Protein AF-A0AAN5CUS4-F1 (afdb_monomer_lite)

Sequence (187 aa):
LRWVINNPRTVYAAGTSVESDEFDAGGFKWIAAFEKRPNDSRKRKADATGMADFYLKCFMTHIRPWMCEAKAYYSLLLNDTTRFISIKNRFSFDGEKNILHVGTNYWDILNNEDRGCLIDDTVSVEFHLRIISADRSVVDPGQFASPNLKSDVILKVEEGSLHVSKEYLAVQSPVFETLFFGDFAEK

Foldseek 3Di:
DKDKAAQVVVQAVVQHKDKGDWDDDPQKIKIKMKGFDPDDPPDDDPDPQGKMWIKMFIHHPDPDKKKWKKWKKKFWAFVNHTDDIFTDPIDIDIPVRGMDTHDMDRVCCCVDVVNRQADPSIGMMDMDMDTDDIDPPPPPVVCQVPQQNQFPDWDADPVGIGGGHLVVVVVVDVVSVCVPPNPDPDD

Secondary structure (DSSP, 8-state):
-EEEEESHHHHHHHT-EEEPPPEEETTEEEEEEEEEPPP-TTSS---TT-EEEEEEEEE-SSSS--EEEEEEEEEEEETTEEEEEEEEEEEEEESS--EEEEEEEEHHHHT-TTTTSSBTTEEEEEEEEEEEEEE-----THHHHSTTTT--EEEEETTEEEEE-HHHHHHH-HHHHHHHHS-----

Radius of gyration: 24.5 Å; chains: 1; bounding box: 58×36×66 Å

Structure (mmCIF, N/CA/C/O backbone):
data_AF-A0AAN5CUS4-F1
#
_entry.id   AF-A0AAN5CUS4-F1
#
loop_
_atom_site.group_PDB
_atom_site.id
_atom_site.type_symbol
_atom_site.label_atom_id
_atom_site.label_alt_id
_atom_site.label_comp_id
_atom_site.label_asym_id
_atom_site.label_entity_id
_atom_site.label_seq_id
_atom_site.pdbx_PDB_ins_code
_atom_site.Cartn_x
_atom_site.Cartn_y
_atom_site.Cartn_z
_atom_site.occupancy
_atom_site.B_iso_or_equiv
_atom_site.auth_seq_id
_atom_site.auth_comp_id
_atom_site.auth_asym_id
_atom_site.auth_atom_id
_atom_site.pdbx_PDB_model_num
ATOM 1 N N . LEU A 1 1 ? 4.436 -9.077 1.056 1.00 86.69 1 LEU A N 1
ATOM 2 C CA . LEU A 1 1 ? 3.802 -8.734 -0.233 1.00 86.69 1 LEU A CA 1
ATOM 3 C C . LEU A 1 1 ? 4.878 -8.714 -1.299 1.00 86.69 1 LEU A C 1
ATOM 5 O O . LEU A 1 1 ? 5.846 -7.991 -1.121 1.00 86.69 1 LEU A O 1
ATOM 9 N N . ARG A 1 2 ? 4.690 -9.437 -2.401 1.00 90.94 2 ARG A N 1
ATOM 10 C CA . ARG A 1 2 ? 5.472 -9.245 -3.623 1.00 90.94 2 ARG A CA 1
ATOM 11 C C . ARG A 1 2 ? 4.604 -8.498 -4.632 1.00 90.94 2 ARG A C 1
ATOM 13 O O . ARG A 1 2 ? 3.470 -8.901 -4.856 1.00 90.94 2 ARG A O 1
ATOM 20 N N . TRP A 1 3 ? 5.123 -7.416 -5.197 1.00 93.81 3 TRP A N 1
ATOM 21 C CA . TRP A 1 3 ? 4.427 -6.558 -6.149 1.00 93.81 3 TRP A CA 1
ATOM 22 C C . TRP A 1 3 ? 5.255 -6.411 -7.424 1.00 93.81 3 TRP A C 1
ATOM 24 O O . TRP A 1 3 ? 6.450 -6.119 -7.362 1.00 93.81 3 TRP A O 1
ATOM 34 N N . VAL A 1 4 ? 4.611 -6.628 -8.5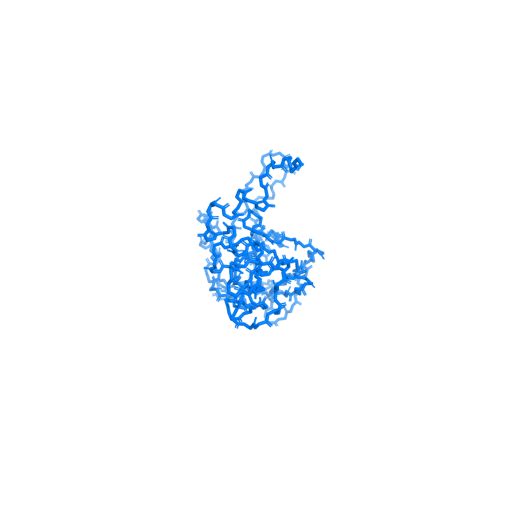69 1.00 94.31 4 VAL A N 1
ATOM 35 C CA . VAL A 1 4 ? 5.180 -6.402 -9.898 1.00 94.31 4 VAL A CA 1
ATOM 36 C C . VAL A 1 4 ? 4.569 -5.124 -10.456 1.00 94.31 4 VAL A C 1
ATOM 38 O O . VAL A 1 4 ? 3.358 -5.039 -10.656 1.00 94.31 4 VAL A O 1
ATOM 41 N N . ILE A 1 5 ? 5.408 -4.119 -10.674 1.00 95.19 5 ILE A N 1
ATOM 42 C CA . ILE A 1 5 ? 5.005 -2.824 -11.214 1.00 95.19 5 ILE A CA 1
ATOM 43 C C . ILE A 1 5 ? 5.117 -2.904 -12.728 1.00 95.19 5 ILE A C 1
ATOM 45 O O . ILE A 1 5 ? 6.223 -3.026 -13.250 1.00 95.19 5 ILE A O 1
ATOM 49 N N . ASN A 1 6 ? 3.983 -2.815 -13.418 1.00 95.12 6 ASN A N 1
ATOM 50 C CA . ASN A 1 6 ? 3.929 -2.838 -14.876 1.00 95.12 6 ASN A CA 1
ATOM 51 C C . ASN A 1 6 ? 4.127 -1.433 -15.453 1.00 95.12 6 ASN A C 1
ATOM 53 O O . ASN A 1 6 ? 3.526 -0.473 -14.967 1.00 95.12 6 ASN A O 1
ATOM 57 N N . ASN A 1 7 ? 4.914 -1.326 -16.524 1.00 94.44 7 ASN A N 1
ATOM 58 C CA . ASN A 1 7 ? 5.197 -0.077 -17.234 1.00 94.44 7 ASN A CA 1
ATOM 59 C C . ASN A 1 7 ? 5.703 1.066 -16.320 1.00 94.44 7 ASN A C 1
ATOM 61 O O . ASN A 1 7 ? 5.207 2.200 -16.409 1.00 94.44 7 ASN A O 1
ATOM 65 N N . PRO A 1 8 ? 6.684 0.825 -15.424 1.00 94.44 8 PRO A N 1
ATOM 66 C CA . PRO A 1 8 ? 7.147 1.825 -14.465 1.00 94.44 8 PRO A CA 1
ATOM 67 C C . PRO A 1 8 ? 7.742 3.053 -15.166 1.00 94.44 8 PRO A C 1
ATOM 69 O O . PRO A 1 8 ? 7.686 4.150 -14.615 1.00 94.44 8 PRO A O 1
ATOM 72 N N . ARG A 1 9 ? 8.257 2.903 -16.398 1.00 94.75 9 ARG A N 1
ATOM 73 C CA . ARG A 1 9 ? 8.723 4.013 -17.243 1.00 94.75 9 ARG A CA 1
ATOM 74 C C . ARG A 1 9 ? 7.620 5.022 -17.540 1.00 94.75 9 ARG A C 1
ATOM 76 O O . ARG A 1 9 ? 7.847 6.224 -17.412 1.00 94.75 9 ARG A O 1
ATOM 83 N N . THR A 1 10 ? 6.429 4.540 -17.886 1.00 95.00 10 THR A N 1
ATOM 84 C CA . THR A 1 10 ? 5.259 5.376 -18.182 1.00 95.00 10 THR A CA 1
ATOM 85 C C . THR A 1 10 ? 4.801 6.124 -16.938 1.00 95.00 10 THR A C 1
ATOM 87 O O . THR A 1 10 ? 4.624 7.340 -16.984 1.00 95.00 10 THR A O 1
ATOM 90 N N . VAL A 1 11 ? 4.692 5.419 -15.807 1.00 94.00 11 VAL A N 1
ATOM 91 C CA . VAL A 1 11 ? 4.317 6.014 -14.515 1.00 94.00 11 VAL A CA 1
ATOM 92 C C . VAL A 1 11 ? 5.320 7.098 -14.110 1.00 94.00 11 VAL A C 1
ATOM 94 O O . VAL A 1 11 ? 4.934 8.213 -13.753 1.00 94.00 11 VAL A O 1
ATOM 97 N N . TYR A 1 12 ? 6.617 6.804 -14.238 1.00 93.81 12 TYR A N 1
ATOM 98 C CA . TYR A 1 12 ? 7.683 7.743 -13.908 1.00 93.81 12 TYR A CA 1
ATOM 99 C C . TYR A 1 12 ? 7.675 8.981 -14.813 1.00 93.81 12 TYR A C 1
ATOM 101 O O . TYR A 1 12 ? 7.772 10.110 -14.327 1.00 93.81 12 TYR A O 1
ATOM 109 N N . ALA A 1 13 ? 7.546 8.791 -16.129 1.00 92.38 13 ALA A N 1
ATOM 110 C CA . ALA A 1 13 ? 7.519 9.879 -17.103 1.00 92.38 13 ALA A CA 1
ATOM 111 C C . ALA A 1 13 ? 6.308 10.803 -16.904 1.00 92.38 13 ALA A C 1
ATOM 113 O O . ALA A 1 13 ? 6.459 12.023 -16.980 1.00 92.38 13 ALA A O 1
ATOM 114 N N . ALA A 1 14 ? 5.140 10.234 -16.592 1.00 92.88 14 ALA A N 1
ATOM 115 C CA . ALA A 1 14 ? 3.920 10.986 -16.315 1.00 92.88 14 ALA A CA 1
ATOM 116 C C . ALA A 1 14 ? 3.958 11.734 -14.970 1.00 92.88 14 ALA A C 1
ATOM 118 O O . ALA A 1 14 ? 3.177 12.661 -14.765 1.00 92.88 14 ALA A O 1
ATOM 119 N N . GLY A 1 15 ? 4.854 11.352 -14.050 1.00 90.44 15 GLY A N 1
ATOM 120 C CA . GLY A 1 15 ? 4.886 11.908 -12.695 1.00 90.44 15 GLY A CA 1
ATOM 121 C C . GLY A 1 15 ? 3.658 11.526 -11.864 1.00 90.44 15 GLY A C 1
ATOM 122 O O . GLY A 1 15 ? 3.295 12.250 -10.941 1.00 90.44 15 GLY A O 1
ATOM 123 N N . THR A 1 16 ? 3.004 10.419 -12.214 1.00 91.75 16 THR A N 1
ATOM 124 C CA . THR A 1 16 ? 1.829 9.891 -11.516 1.00 91.75 16 THR A CA 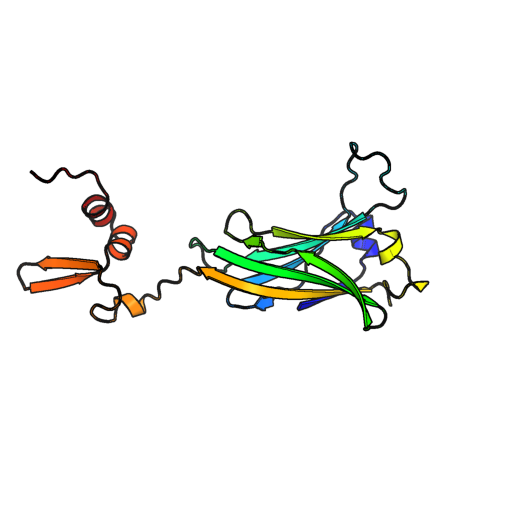1
ATOM 125 C C . THR A 1 16 ? 2.234 8.853 -10.471 1.00 91.75 16 THR A C 1
ATOM 127 O O . THR A 1 16 ? 3.358 8.348 -10.481 1.00 91.75 16 THR A O 1
ATOM 130 N N . SER A 1 17 ? 1.295 8.507 -9.593 1.00 94.00 17 SER A N 1
ATOM 131 C CA . SER A 1 17 ? 1.429 7.406 -8.636 1.00 94.00 17 SER A CA 1
ATOM 132 C C . SER A 1 17 ? 0.708 6.166 -9.167 1.00 94.00 17 SER A C 1
ATOM 134 O O . SER A 1 17 ? -0.343 6.292 -9.797 1.00 94.00 17 SER A O 1
ATOM 136 N N . VAL A 1 18 ? 1.267 4.981 -8.931 1.00 97.00 18 VAL A N 1
ATOM 137 C CA . VAL A 1 18 ? 0.610 3.689 -9.180 1.00 97.00 18 VAL A CA 1
ATOM 138 C C . VAL A 1 18 ? 0.562 2.893 -7.884 1.00 97.00 18 VAL A C 1
ATOM 140 O O . VAL A 1 18 ? 1.491 2.954 -7.077 1.00 97.00 18 VAL A O 1
ATOM 143 N N . GLU A 1 19 ? -0.517 2.147 -7.694 1.00 96.94 19 GLU A N 1
ATOM 144 C CA . GLU A 1 19 ? -0.780 1.362 -6.492 1.00 96.94 19 GLU A CA 1
ATOM 145 C C . GLU A 1 19 ? -0.840 -0.133 -6.817 1.00 96.94 19 GLU A C 1
ATOM 147 O O . GLU A 1 19 ? -1.170 -0.528 -7.937 1.00 96.94 19 GLU A O 1
ATOM 152 N N . SER A 1 20 ? -0.482 -0.965 -5.842 1.00 96.12 20 SER A N 1
ATOM 153 C CA . SER A 1 20 ? -0.727 -2.403 -5.894 1.00 96.12 20 SER A CA 1
ATOM 154 C C . SER A 1 20 ? -2.196 -2.713 -5.630 1.00 96.12 20 SER A C 1
ATOM 156 O O . SER A 1 20 ? -2.929 -1.889 -5.085 1.00 96.12 20 SER A O 1
ATOM 158 N N . ASP A 1 21 ? -2.586 -3.959 -5.888 1.00 95.38 21 ASP A N 1
ATOM 159 C CA . ASP A 1 21 ? -3.810 -4.497 -5.305 1.00 95.38 21 ASP A CA 1
ATOM 160 C C . ASP A 1 21 ? -3.748 -4.454 -3.770 1.00 95.38 21 ASP A C 1
ATOM 162 O O . ASP A 1 21 ? -2.670 -4.482 -3.155 1.00 95.38 21 ASP A O 1
ATOM 166 N N . GLU A 1 22 ? -4.928 -4.397 -3.159 1.00 94.81 22 GLU A N 1
ATOM 167 C CA . GLU A 1 22 ? -5.090 -4.505 -1.717 1.00 94.81 22 GLU A CA 1
ATOM 168 C C . GLU A 1 22 ? -4.693 -5.907 -1.237 1.00 94.81 22 GLU A C 1
ATOM 170 O O . GLU A 1 22 ? -5.056 -6.917 -1.843 1.00 94.81 22 GLU A O 1
ATOM 175 N N . PHE A 1 23 ? -3.992 -5.982 -0.105 1.00 91.44 23 PHE A N 1
ATOM 176 C CA . PHE A 1 23 ? -3.730 -7.252 0.564 1.00 91.44 23 PHE A CA 1
ATOM 177 C C . PHE A 1 23 ? -4.018 -7.197 2.065 1.00 91.44 23 PHE A C 1
ATOM 179 O O . PHE A 1 23 ? -3.763 -6.201 2.746 1.00 91.44 23 PHE A O 1
ATOM 186 N N . ASP A 1 24 ? -4.519 -8.313 2.590 1.00 90.44 24 ASP A N 1
ATOM 187 C CA . ASP A 1 24 ? -4.784 -8.510 4.010 1.00 90.44 24 ASP A CA 1
ATOM 188 C C . ASP A 1 24 ? -3.543 -9.027 4.738 1.00 90.44 24 ASP A C 1
ATOM 190 O O . ASP A 1 24 ? -2.993 -10.078 4.403 1.00 90.44 24 ASP A O 1
ATOM 194 N N . ALA A 1 25 ? -3.127 -8.330 5.793 1.00 87.56 25 ALA A N 1
ATOM 195 C CA . ALA A 1 25 ? -2.098 -8.832 6.696 1.00 87.56 25 ALA A CA 1
ATOM 196 C C . ALA A 1 25 ? -2.345 -8.359 8.128 1.00 87.56 25 ALA A C 1
ATOM 198 O O . ALA A 1 25 ? -2.438 -7.163 8.408 1.00 87.56 25 ALA A O 1
ATOM 199 N N . GLY A 1 26 ? -2.450 -9.328 9.045 1.00 84.56 26 GLY A N 1
ATOM 200 C CA . GLY A 1 26 ? -2.688 -9.086 10.467 1.00 84.56 26 GLY A CA 1
ATOM 201 C C . GLY A 1 26 ? -3.909 -8.212 10.733 1.00 84.56 26 GLY A C 1
ATOM 202 O O . GLY A 1 26 ? -3.831 -7.306 11.555 1.00 84.56 26 GLY A O 1
ATOM 203 N N . GLY A 1 27 ? -5.018 -8.474 10.038 1.00 86.44 27 GLY A N 1
ATOM 204 C CA . GLY A 1 27 ? -6.293 -7.778 10.229 1.00 86.44 27 GLY A CA 1
ATOM 205 C C . GLY A 1 27 ? -6.342 -6.344 9.701 1.00 86.44 27 GLY A C 1
ATOM 206 O O . GLY A 1 27 ? -7.351 -5.688 9.921 1.00 86.44 27 GLY A O 1
ATOM 207 N N . PHE A 1 28 ? -5.290 -5.873 9.026 1.00 90.38 28 PHE A N 1
ATOM 208 C CA . PHE A 1 28 ? -5.254 -4.593 8.319 1.00 90.38 28 PHE A CA 1
ATOM 209 C C . PHE A 1 28 ? -5.210 -4.828 6.813 1.00 90.38 28 PHE A C 1
ATOM 211 O O . PHE A 1 28 ? -4.707 -5.860 6.350 1.00 90.38 28 PHE A O 1
ATOM 218 N N . LYS A 1 29 ? -5.708 -3.842 6.070 1.00 93.25 29 LYS A N 1
ATOM 219 C CA . LYS A 1 29 ? -5.569 -3.751 4.623 1.00 93.25 29 LYS A CA 1
ATOM 220 C C . LYS A 1 29 ? -4.351 -2.914 4.282 1.00 93.25 29 LYS A C 1
ATOM 222 O O . LYS A 1 29 ? -4.050 -1.932 4.964 1.00 93.25 29 LYS A O 1
ATOM 227 N N . TRP A 1 30 ? -3.653 -3.312 3.233 1.00 94.38 30 TRP A N 1
ATOM 228 C CA . TRP A 1 30 ? -2.408 -2.683 2.835 1.00 94.38 30 TRP A CA 1
ATOM 229 C C . TRP A 1 30 ? -2.361 -2.473 1.327 1.00 94.38 30 TRP A C 1
ATOM 231 O O . TRP A 1 30 ? -2.800 -3.331 0.566 1.00 94.38 30 TRP A O 1
ATOM 241 N N . ILE A 1 31 ? -1.781 -1.349 0.911 1.00 95.88 31 ILE A N 1
ATOM 242 C CA . ILE A 1 31 ? -1.503 -1.017 -0.492 1.00 95.88 31 ILE A CA 1
ATOM 243 C C . ILE A 1 31 ? -0.058 -0.531 -0.583 1.00 95.88 31 ILE A C 1
ATOM 245 O O . ILE A 1 31 ? 0.360 0.338 0.185 1.00 95.88 31 ILE A O 1
ATOM 249 N N . ALA A 1 32 ? 0.719 -1.083 -1.511 1.00 95.44 32 ALA A N 1
ATOM 250 C CA . ALA A 1 32 ? 2.014 -0.525 -1.882 1.00 95.44 32 ALA A CA 1
ATOM 251 C C . ALA A 1 32 ? 1.825 0.530 -2.978 1.00 95.44 32 ALA A C 1
ATOM 253 O O . ALA A 1 32 ? 0.943 0.391 -3.818 1.00 95.44 32 ALA A O 1
ATOM 254 N N . ALA A 1 33 ? 2.648 1.576 -2.979 1.00 95.88 33 ALA A N 1
ATOM 255 C CA . ALA A 1 33 ? 2.608 2.599 -4.021 1.00 95.88 33 ALA A CA 1
ATOM 256 C C . ALA A 1 33 ? 4.006 2.953 -4.529 1.00 95.88 33 ALA A C 1
ATOM 258 O O . ALA A 1 33 ? 4.990 2.860 -3.786 1.00 95.88 33 ALA A O 1
ATOM 259 N N . PHE A 1 34 ? 4.072 3.359 -5.795 1.00 95.69 34 PHE A N 1
ATOM 260 C CA . PHE A 1 34 ? 5.275 3.769 -6.512 1.00 95.69 34 PHE A CA 1
ATOM 261 C C . PHE A 1 34 ? 5.013 5.081 -7.248 1.00 95.69 34 PHE A C 1
ATOM 263 O O . PHE A 1 34 ? 4.029 5.197 -7.978 1.00 95.69 34 PHE A O 1
ATOM 270 N N . GLU A 1 35 ? 5.911 6.051 -7.097 1.00 95.00 35 GLU A N 1
ATOM 271 C CA . GLU A 1 35 ? 5.813 7.331 -7.799 1.00 95.00 35 GLU A CA 1
ATOM 272 C C . GLU A 1 35 ? 7.173 7.990 -8.021 1.00 95.00 35 GLU A C 1
ATOM 274 O O . GLU A 1 35 ? 8.166 7.713 -7.340 1.00 95.00 35 GLU A O 1
ATOM 279 N N . LYS A 1 36 ? 7.215 8.912 -8.983 1.00 93.50 36 LYS A N 1
ATOM 280 C CA . LYS A 1 36 ? 8.365 9.790 -9.178 1.00 93.50 36 LYS A CA 1
ATOM 281 C C . LYS A 1 36 ? 8.465 10.774 -8.016 1.00 93.50 36 LYS A C 1
ATOM 283 O O . LYS A 1 36 ? 7.530 11.524 -7.749 1.00 93.50 36 LYS A O 1
ATOM 288 N N . ARG A 1 37 ? 9.637 10.842 -7.383 1.00 89.50 37 ARG A N 1
ATOM 289 C CA . ARG A 1 37 ? 9.904 11.842 -6.350 1.00 89.50 37 ARG A CA 1
ATOM 290 C C . ARG A 1 37 ? 9.931 13.243 -6.981 1.00 89.50 37 ARG A C 1
ATOM 292 O O . ARG A 1 37 ? 10.700 13.458 -7.924 1.00 89.50 37 ARG A O 1
ATOM 299 N N . PRO A 1 38 ? 9.175 14.218 -6.446 1.00 83.56 38 PRO A N 1
ATOM 300 C CA . PRO A 1 38 ? 9.281 15.607 -6.872 1.00 83.56 38 PRO A CA 1
ATOM 301 C C . PRO A 1 38 ? 10.695 16.151 -6.640 1.00 83.56 38 PRO A C 1
ATOM 303 O O . PRO A 1 38 ? 11.305 15.902 -5.598 1.00 83.56 38 PRO A O 1
ATOM 306 N N . ASN A 1 39 ? 11.216 16.923 -7.595 1.00 73.12 39 ASN A N 1
ATOM 307 C CA . ASN A 1 39 ? 12.521 17.563 -7.446 1.00 73.12 39 ASN A CA 1
ATOM 308 C C . ASN A 1 39 ? 12.498 18.553 -6.270 1.00 73.12 39 ASN A C 1
ATOM 310 O O . ASN A 1 39 ? 11.779 19.551 -6.300 1.00 73.12 39 ASN A O 1
ATOM 314 N N . ASP A 1 40 ? 13.316 18.300 -5.248 1.00 66.50 40 ASP A N 1
ATOM 315 C CA . ASP A 1 40 ? 13.500 19.221 -4.127 1.00 66.50 40 ASP A CA 1
ATOM 316 C C . ASP A 1 40 ? 14.511 20.308 -4.517 1.00 66.50 40 ASP A C 1
ATOM 318 O O . ASP A 1 40 ? 15.723 20.080 -4.533 1.00 66.50 40 ASP A O 1
ATOM 322 N N . SER A 1 41 ? 14.012 21.509 -4.815 1.00 55.25 41 SER A N 1
ATOM 323 C CA . SER A 1 41 ? 14.830 22.670 -5.192 1.00 55.25 41 SER A CA 1
ATOM 324 C C . SER A 1 41 ? 15.844 23.094 -4.118 1.00 55.25 41 SER A C 1
ATOM 326 O O . SER A 1 41 ? 16.768 23.850 -4.422 1.00 55.25 41 SER A O 1
ATOM 328 N N . ARG A 1 42 ? 15.716 22.605 -2.873 1.00 57.59 42 ARG A N 1
ATOM 329 C CA . ARG A 1 42 ? 16.630 22.913 -1.759 1.00 57.59 42 ARG A CA 1
ATOM 330 C C . ARG A 1 42 ? 17.801 21.938 -1.636 1.00 57.59 42 ARG A C 1
ATOM 332 O O . ARG A 1 42 ? 18.776 22.257 -0.954 1.00 57.59 42 ARG A O 1
ATOM 339 N N . LYS A 1 43 ? 17.761 20.776 -2.296 1.00 54.72 43 LYS A N 1
ATOM 340 C CA . LYS A 1 43 ? 18.871 19.812 -2.293 1.00 54.72 43 LYS A CA 1
ATOM 341 C C . LYS A 1 43 ? 19.738 20.021 -3.533 1.00 54.72 43 LYS A C 1
ATOM 343 O O . LYS A 1 43 ? 19.366 19.678 -4.650 1.00 54.72 43 LYS A O 1
ATOM 348 N N . ARG A 1 44 ? 20.925 20.615 -3.334 1.00 46.06 44 ARG A N 1
ATOM 349 C CA . ARG A 1 44 ? 21.952 20.750 -4.382 1.00 46.06 44 ARG A CA 1
ATOM 350 C C . ARG A 1 44 ? 22.285 19.362 -4.942 1.00 46.06 44 ARG A C 1
ATOM 352 O O . ARG A 1 44 ? 22.781 18.515 -4.206 1.00 46.06 44 ARG A O 1
ATOM 359 N N . LYS A 1 45 ? 22.053 19.212 -6.251 1.00 47.62 45 LYS A N 1
ATOM 360 C CA . LYS A 1 45 ? 22.073 17.981 -7.060 1.00 47.62 45 LYS A CA 1
ATOM 361 C C . LYS A 1 45 ? 20.884 17.050 -6.792 1.00 47.62 45 LYS A C 1
ATOM 363 O O . LYS A 1 45 ? 21.057 15.959 -6.264 1.00 47.62 45 LYS A O 1
ATOM 368 N N . ALA A 1 46 ? 19.699 17.447 -7.260 1.00 50.38 46 ALA A N 1
ATOM 369 C CA . ALA A 1 46 ? 18.879 16.468 -7.964 1.00 50.38 46 ALA A CA 1
ATOM 370 C C . ALA A 1 46 ? 19.748 15.951 -9.123 1.00 50.38 46 ALA A C 1
ATOM 372 O O . ALA A 1 46 ? 20.155 16.706 -10.007 1.00 50.38 46 ALA A O 1
ATOM 373 N N . ASP A 1 47 ? 20.179 14.708 -8.999 1.00 56.81 47 ASP A N 1
ATOM 374 C CA . ASP A 1 47 ? 20.710 13.878 -10.066 1.00 56.81 47 ASP A CA 1
ATOM 375 C C . ASP A 1 47 ? 19.892 14.085 -11.350 1.00 56.81 47 ASP A C 1
ATOM 377 O O . ASP A 1 47 ? 18.668 14.190 -11.299 1.00 56.81 47 ASP A O 1
ATOM 381 N N . ALA A 1 48 ? 20.569 14.197 -12.500 1.00 60.66 48 ALA A N 1
ATOM 382 C CA . ALA A 1 48 ? 19.971 14.603 -13.781 1.00 60.66 48 ALA A CA 1
ATOM 383 C C . ALA A 1 48 ? 18.769 13.742 -14.223 1.00 60.66 48 ALA A C 1
ATOM 385 O O . ALA A 1 48 ? 18.009 14.136 -15.104 1.00 60.66 48 ALA A O 1
ATOM 386 N N . THR A 1 49 ? 18.604 12.577 -13.605 1.00 73.19 49 THR A N 1
ATOM 387 C CA . THR A 1 49 ? 17.668 11.515 -13.965 1.00 73.19 49 THR A CA 1
ATOM 388 C C . THR A 1 49 ? 16.528 11.342 -12.960 1.00 73.19 49 THR A C 1
ATOM 390 O O . THR A 1 49 ? 15.501 10.762 -13.307 1.00 73.19 49 THR A O 1
ATOM 393 N N . GLY A 1 50 ? 16.672 11.896 -11.751 1.00 86.88 50 GLY A N 1
ATOM 394 C CA . GLY A 1 50 ? 15.672 11.896 -10.688 1.00 86.88 50 GLY A CA 1
ATOM 395 C C . GLY A 1 50 ? 15.567 10.594 -9.885 1.00 86.88 50 GLY A C 1
ATOM 396 O O . GLY A 1 50 ? 16.206 9.576 -10.152 1.00 86.88 50 GLY A O 1
ATOM 397 N N . MET A 1 51 ? 14.697 10.625 -8.874 1.00 90.50 51 MET A N 1
ATOM 398 C CA . MET A 1 51 ? 14.465 9.516 -7.942 1.00 90.50 51 MET A CA 1
ATOM 399 C C . MET A 1 51 ? 13.024 9.015 -8.018 1.00 90.50 51 MET A C 1
ATOM 401 O O . MET A 1 51 ? 12.127 9.752 -8.432 1.00 90.50 51 MET A O 1
ATOM 405 N N . ALA A 1 52 ? 12.800 7.783 -7.575 1.00 91.88 52 ALA A N 1
ATOM 406 C CA . ALA A 1 52 ? 11.478 7.211 -7.369 1.00 91.88 52 ALA A CA 1
ATOM 407 C C . ALA A 1 52 ? 11.304 6.758 -5.919 1.00 91.88 52 ALA A C 1
ATOM 409 O O . ALA A 1 52 ? 12.249 6.255 -5.298 1.00 91.88 52 ALA A O 1
ATOM 410 N N . ASP A 1 53 ? 10.095 6.935 -5.403 1.00 92.62 53 ASP A N 1
ATOM 411 C CA . ASP A 1 53 ? 9.724 6.584 -4.044 1.00 92.62 53 ASP A CA 1
ATOM 412 C C . ASP A 1 53 ? 8.754 5.412 -3.993 1.00 92.62 53 ASP A C 1
ATOM 414 O O . ASP A 1 53 ? 7.924 5.208 -4.877 1.00 92.62 53 ASP A O 1
ATOM 418 N N . PHE A 1 54 ? 8.888 4.654 -2.910 1.00 92.88 54 PHE A N 1
ATOM 419 C CA . PHE A 1 54 ? 8.026 3.542 -2.560 1.00 92.88 54 PHE A CA 1
ATOM 420 C C . PHE A 1 54 ? 7.355 3.837 -1.228 1.00 92.88 54 PHE A C 1
ATOM 422 O O . PHE A 1 54 ? 8.014 4.213 -0.247 1.00 92.88 54 PHE A O 1
ATOM 429 N N . TYR A 1 55 ? 6.051 3.604 -1.186 1.00 93.50 55 TYR A N 1
ATOM 430 C CA . TYR A 1 55 ? 5.227 3.808 -0.008 1.00 93.50 55 TYR A CA 1
ATOM 431 C C . TYR A 1 55 ? 4.462 2.548 0.340 1.00 93.50 55 TYR A C 1
ATOM 433 O O . TYR A 1 55 ? 4.234 1.673 -0.496 1.00 93.50 55 TYR A O 1
ATOM 441 N N . LEU A 1 56 ? 4.040 2.492 1.593 1.00 93.88 56 LEU A N 1
ATOM 442 C CA . LEU A 1 56 ? 3.107 1.505 2.076 1.00 93.88 56 LEU A CA 1
ATOM 443 C C . LEU A 1 56 ? 1.989 2.215 2.831 1.00 93.88 56 LEU A C 1
ATOM 445 O O . LEU A 1 56 ? 2.252 2.973 3.767 1.00 93.88 56 LEU A O 1
ATOM 449 N N . LYS A 1 57 ? 0.756 1.971 2.408 1.00 94.56 57 LYS A N 1
ATOM 450 C CA . LYS A 1 57 ? -0.460 2.476 3.036 1.00 94.56 57 LYS A CA 1
ATOM 451 C C . LYS A 1 57 ? -1.070 1.364 3.877 1.00 94.56 57 LYS A C 1
ATOM 453 O O . LYS A 1 57 ? -1.125 0.227 3.418 1.00 94.56 57 LYS A O 1
ATOM 458 N N . CYS A 1 58 ? -1.508 1.692 5.084 1.00 94.00 58 CYS A N 1
ATOM 459 C CA . CYS A 1 58 ? -2.208 0.787 5.993 1.00 94.00 58 CYS A CA 1
ATOM 460 C C . CYS A 1 58 ? -3.588 1.361 6.276 1.00 94.00 58 CYS A C 1
ATOM 462 O O . CYS A 1 58 ? -3.700 2.550 6.548 1.00 94.00 58 CYS A O 1
ATOM 464 N N . PHE A 1 59 ? -4.641 0.561 6.207 1.00 90.50 59 PHE A N 1
ATOM 465 C CA . PHE A 1 59 ? -5.986 1.049 6.467 1.00 90.50 59 PHE A CA 1
ATOM 466 C C . PHE A 1 59 ? -6.889 -0.040 7.034 1.00 90.50 59 PHE A C 1
ATOM 468 O O . PHE A 1 59 ? -6.595 -1.239 7.027 1.00 90.50 59 PHE A O 1
ATOM 475 N N . MET A 1 60 ? -8.003 0.430 7.576 1.00 84.88 60 MET A N 1
ATOM 476 C CA . MET A 1 60 ? -9.028 -0.359 8.226 1.00 84.88 60 MET A CA 1
ATOM 477 C C . MET A 1 60 ? -10.346 -0.091 7.503 1.00 84.88 60 MET A C 1
ATOM 479 O O . MET A 1 60 ? -10.632 1.044 7.132 1.00 84.88 60 MET A O 1
ATOM 483 N N . THR A 1 61 ? -11.15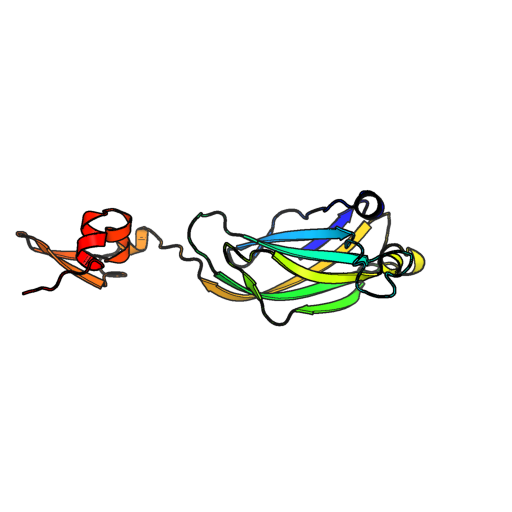2 -1.126 7.283 1.00 73.38 61 THR A N 1
ATOM 484 C CA . THR A 1 61 ? -12.426 -0.991 6.555 1.00 73.38 61 THR A CA 1
ATOM 485 C C . THR A 1 61 ? -13.535 -0.352 7.391 1.00 73.38 61 THR A C 1
ATOM 487 O O . THR A 1 61 ? -14.577 0.010 6.852 1.00 73.38 61 THR A O 1
ATOM 490 N N . HIS A 1 62 ? -13.333 -0.208 8.702 1.00 73.56 62 HIS A N 1
ATOM 491 C CA . HIS A 1 62 ? -14.292 0.401 9.614 1.00 73.56 62 HIS A CA 1
ATOM 492 C C . HIS A 1 62 ? -13.837 1.792 10.080 1.00 73.56 62 HIS A C 1
ATOM 494 O O . HIS A 1 62 ? -12.651 2.101 10.093 1.00 73.56 62 HIS A O 1
ATOM 500 N N . ILE A 1 63 ? -14.804 2.618 10.492 1.00 64.88 63 ILE A N 1
ATOM 501 C CA . ILE A 1 63 ? -14.630 4.059 10.776 1.00 64.88 63 ILE A CA 1
ATOM 502 C C . ILE A 1 63 ? -14.017 4.331 12.167 1.00 64.88 63 ILE A C 1
ATOM 504 O O . ILE A 1 63 ? -13.617 5.451 12.470 1.00 64.88 63 ILE A O 1
ATOM 508 N N . ARG A 1 64 ? -13.945 3.321 13.042 1.00 69.69 64 ARG A N 1
ATOM 509 C CA . ARG A 1 64 ? -13.431 3.494 14.410 1.00 69.69 64 ARG A CA 1
ATOM 510 C C . ARG A 1 64 ? -11.931 3.816 14.423 1.00 69.69 64 ARG A C 1
ATOM 512 O O . ARG A 1 64 ? -11.217 3.378 13.520 1.00 69.69 64 ARG A O 1
ATOM 519 N N . PRO A 1 65 ? -11.449 4.530 15.460 1.00 82.19 65 PRO A N 1
ATOM 520 C CA . PRO A 1 65 ? -10.023 4.709 15.682 1.00 82.19 65 PRO A CA 1
ATOM 521 C C . PRO A 1 65 ? -9.314 3.359 15.727 1.00 82.19 65 PRO A C 1
ATOM 523 O O . PRO A 1 65 ? -9.804 2.400 16.323 1.00 82.19 65 PRO A O 1
ATOM 526 N N . TRP A 1 66 ? -8.158 3.298 15.090 1.00 87.44 66 TRP A N 1
ATOM 527 C CA . TRP A 1 66 ? -7.334 2.105 15.025 1.00 87.44 66 TRP A CA 1
ATOM 528 C C . TRP A 1 66 ? -5.871 2.519 15.084 1.00 87.44 66 TRP A C 1
ATOM 530 O O . TRP A 1 66 ? -5.509 3.639 14.716 1.00 87.44 66 TRP A O 1
ATOM 540 N N . MET A 1 67 ? -5.031 1.594 15.528 1.00 91.06 67 MET A N 1
ATOM 541 C CA . MET A 1 67 ? -3.589 1.759 15.528 1.00 91.06 67 MET A CA 1
ATOM 542 C C . MET A 1 67 ? -2.920 0.447 15.123 1.00 91.06 67 MET A C 1
ATOM 544 O O . MET A 1 67 ? -3.202 -0.618 15.673 1.00 91.06 67 MET A O 1
ATOM 548 N N . CYS A 1 68 ? -1.980 0.524 14.190 1.00 92.12 68 CYS A N 1
ATOM 549 C CA . CYS A 1 68 ? -1.099 -0.580 13.840 1.00 92.12 68 CYS A CA 1
ATOM 550 C C . CYS A 1 68 ? 0.345 -0.144 14.015 1.00 92.12 68 CYS A C 1
ATOM 552 O O . CYS A 1 68 ? 0.840 0.699 13.275 1.00 92.12 68 CYS A O 1
ATOM 554 N N . GLU A 1 69 ? 1.069 -0.773 14.924 1.00 93.38 69 GLU A N 1
ATOM 555 C CA . GLU A 1 69 ? 2.505 -0.585 15.018 1.00 93.38 69 GLU A CA 1
ATOM 556 C C . GLU A 1 69 ? 3.222 -1.697 14.257 1.00 93.38 69 GLU A C 1
ATOM 558 O O . GLU A 1 69 ? 3.043 -2.883 14.549 1.00 93.38 69 GLU A O 1
ATOM 563 N N . ALA A 1 70 ? 4.060 -1.336 13.288 1.00 92.00 70 ALA A N 1
ATOM 564 C CA . ALA A 1 70 ? 4.752 -2.312 12.458 1.00 92.00 70 ALA A CA 1
ATOM 565 C C . ALA A 1 70 ? 6.197 -1.925 12.128 1.00 92.00 70 ALA A C 1
ATOM 567 O O . ALA A 1 70 ? 6.608 -0.763 12.133 1.00 92.00 70 ALA A O 1
ATOM 568 N N . LYS A 1 71 ? 6.974 -2.958 11.811 1.00 90.56 71 LYS A N 1
ATOM 569 C CA . LYS A 1 71 ? 8.247 -2.895 11.095 1.00 90.56 71 LYS A CA 1
ATOM 570 C C . LYS A 1 71 ? 7.993 -3.199 9.629 1.00 90.56 71 LYS A C 1
ATOM 572 O O . LYS A 1 71 ? 7.315 -4.181 9.328 1.00 90.56 71 LYS A O 1
ATOM 577 N N . ALA A 1 72 ? 8.572 -2.395 8.747 1.00 87.56 72 ALA A N 1
ATOM 578 C CA . ALA A 1 72 ? 8.499 -2.607 7.311 1.00 87.56 72 ALA A CA 1
ATOM 579 C C . ALA A 1 72 ? 9.910 -2.668 6.726 1.00 87.56 72 ALA A C 1
ATOM 581 O O . ALA A 1 72 ? 10.760 -1.819 7.010 1.00 87.56 72 ALA A O 1
ATOM 582 N N . TYR A 1 73 ? 10.141 -3.666 5.887 1.00 85.31 73 TYR A N 1
ATOM 583 C CA . TYR A 1 73 ? 11.325 -3.773 5.048 1.00 85.31 73 TYR A CA 1
ATOM 584 C C . TYR A 1 73 ? 10.846 -3.836 3.609 1.00 85.31 73 TYR A C 1
ATOM 586 O O . TYR A 1 73 ? 9.829 -4.472 3.334 1.00 85.31 73 TYR A O 1
ATOM 594 N N . TYR A 1 74 ? 11.564 -3.197 2.696 1.00 88.62 74 TYR A N 1
ATOM 595 C CA . TYR A 1 74 ? 11.318 -3.391 1.273 1.00 88.62 74 TYR A CA 1
ATOM 596 C C . TYR A 1 74 ? 12.603 -3.846 0.603 1.00 88.62 74 TYR A C 1
ATOM 598 O O . TYR A 1 74 ? 13.707 -3.467 1.019 1.00 88.62 74 TYR A O 1
ATOM 606 N N . SER A 1 75 ? 12.440 -4.657 -0.432 1.00 89.12 75 SER A N 1
ATOM 607 C CA . SER A 1 75 ? 13.542 -5.131 -1.234 1.00 89.12 75 SER A CA 1
ATOM 608 C C . SER A 1 75 ? 13.234 -5.139 -2.718 1.00 89.12 75 SE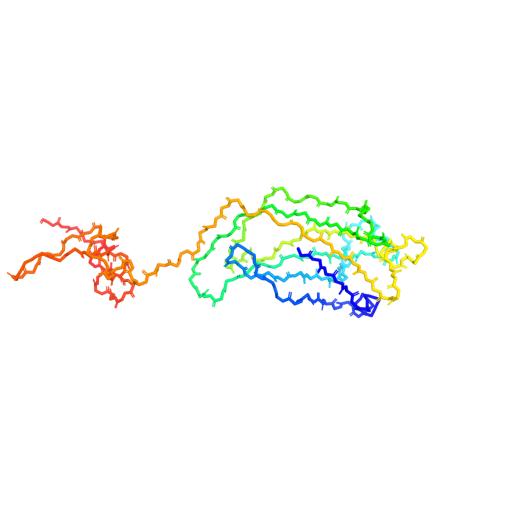R A C 1
ATOM 610 O O . SER A 1 75 ? 12.115 -5.434 -3.127 1.00 89.12 75 SER A O 1
ATOM 612 N N . LEU A 1 76 ? 14.234 -4.781 -3.520 1.00 88.12 76 LEU A N 1
ATOM 613 C CA . LEU A 1 76 ? 14.163 -4.899 -4.973 1.00 88.12 76 LEU A CA 1
ATOM 614 C C . LEU A 1 76 ? 14.616 -6.299 -5.378 1.00 88.12 76 LEU A C 1
ATOM 616 O O . LEU A 1 76 ? 15.673 -6.768 -4.930 1.00 88.12 76 LEU A O 1
ATOM 620 N N . LEU A 1 77 ? 13.817 -6.936 -6.229 1.00 84.38 77 LEU A N 1
ATOM 621 C CA . LEU A 1 77 ? 14.108 -8.242 -6.802 1.00 84.38 77 LEU A CA 1
ATOM 622 C C . LEU A 1 77 ? 14.711 -8.050 -8.191 1.00 84.38 77 LEU A C 1
ATOM 624 O O . LEU A 1 77 ? 14.155 -7.339 -9.022 1.00 84.38 77 LEU A O 1
ATOM 628 N N . LEU A 1 78 ? 15.850 -8.688 -8.425 1.00 80.81 78 LEU A N 1
ATOM 629 C CA . LEU A 1 78 ? 16.556 -8.685 -9.694 1.00 80.81 78 LEU A CA 1
ATOM 630 C C . LEU A 1 78 ? 16.690 -10.102 -10.199 1.00 80.81 78 LEU A C 1
ATOM 632 O O . LEU A 1 78 ? 17.317 -10.922 -9.524 1.00 80.81 78 LEU A O 1
ATOM 636 N N . ASN A 1 79 ? 16.143 -10.384 -11.376 1.00 77.12 79 ASN A N 1
ATOM 637 C CA . ASN A 1 79 ? 16.072 -11.748 -11.902 1.00 77.12 79 ASN A CA 1
ATOM 638 C C . ASN A 1 79 ? 15.572 -12.734 -10.820 1.00 77.12 79 ASN A C 1
ATOM 640 O O . ASN A 1 79 ? 16.170 -13.784 -10.612 1.00 77.12 79 ASN A O 1
ATOM 644 N N . ASP A 1 80 ? 14.560 -12.332 -10.040 1.00 69.25 80 ASP A N 1
ATOM 645 C CA . ASP A 1 80 ? 14.023 -13.065 -8.878 1.00 69.25 80 ASP A CA 1
ATOM 646 C C . ASP A 1 80 ? 14.960 -13.268 -7.669 1.00 69.25 80 ASP A C 1
ATOM 648 O O . ASP A 1 80 ? 14.587 -13.915 -6.692 1.00 69.25 80 ASP A O 1
ATOM 652 N N . THR A 1 81 ? 16.136 -12.641 -7.665 1.00 76.69 81 THR A N 1
ATOM 653 C CA . THR A 1 81 ? 17.072 -12.595 -6.529 1.00 76.69 81 THR A CA 1
ATOM 654 C C . THR A 1 81 ? 17.071 -11.235 -5.829 1.00 76.69 81 THR A C 1
ATOM 656 O O . THR A 1 81 ? 17.144 -10.182 -6.458 1.00 76.69 81 THR A O 1
ATOM 659 N N . THR A 1 82 ? 17.028 -11.225 -4.497 1.00 73.31 82 THR A N 1
ATOM 660 C CA . THR A 1 82 ? 17.061 -9.993 -3.692 1.00 73.31 82 THR A CA 1
ATOM 661 C C . THR A 1 82 ? 18.413 -9.274 -3.806 1.00 73.31 82 THR A C 1
ATOM 663 O O . THR A 1 82 ? 19.448 -9.895 -3.572 1.00 73.31 82 THR A O 1
ATOM 666 N N . ARG A 1 83 ? 18.436 -7.957 -4.087 1.00 68.88 83 ARG A N 1
ATOM 667 C CA . ARG A 1 83 ? 19.700 -7.169 -4.105 1.00 68.88 83 ARG A CA 1
ATOM 668 C C . ARG A 1 83 ? 19.752 -5.993 -3.143 1.00 68.88 83 ARG A C 1
ATOM 670 O O . ARG A 1 83 ? 20.817 -5.703 -2.607 1.00 68.88 83 ARG A O 1
ATOM 677 N N . PHE A 1 84 ? 18.643 -5.293 -2.937 1.00 65.50 84 PHE A N 1
ATOM 678 C CA . PHE A 1 84 ? 18.627 -4.075 -2.125 1.00 65.50 84 PHE A CA 1
ATOM 679 C C . PHE A 1 84 ? 17.633 -4.224 -0.997 1.00 65.50 84 PHE A C 1
ATOM 681 O O . PHE A 1 84 ? 16.519 -4.661 -1.242 1.00 65.50 84 PHE A O 1
ATOM 688 N N . ILE A 1 85 ? 18.036 -3.861 0.219 1.00 66.06 85 ILE A N 1
ATOM 689 C CA . ILE A 1 85 ? 17.193 -3.914 1.411 1.00 66.06 85 ILE A CA 1
ATOM 690 C C . ILE A 1 85 ? 17.233 -2.532 2.041 1.00 66.06 85 ILE A C 1
ATOM 692 O O . ILE A 1 85 ? 18.305 -2.031 2.382 1.00 66.06 85 ILE A O 1
ATOM 696 N N . SER A 1 86 ? 16.068 -1.921 2.228 1.00 67.19 86 SER A N 1
ATOM 697 C CA . SER A 1 86 ? 15.937 -0.808 3.162 1.00 67.19 86 SER A CA 1
ATOM 698 C C . SER A 1 86 ? 15.093 -1.225 4.347 1.00 67.19 86 SER A C 1
ATOM 700 O O . SER A 1 86 ? 14.138 -1.996 4.223 1.00 67.19 86 SER A O 1
ATOM 702 N N . ILE A 1 87 ? 15.464 -0.693 5.504 1.00 64.38 87 ILE A N 1
ATOM 703 C CA . ILE A 1 87 ? 14.889 -1.049 6.790 1.00 64.38 87 ILE A CA 1
ATOM 704 C C . ILE A 1 87 ? 14.207 0.185 7.369 1.00 64.38 87 ILE A C 1
ATOM 706 O O . ILE A 1 87 ? 14.854 1.212 7.585 1.00 64.38 87 ILE A O 1
ATOM 710 N N . LYS A 1 88 ? 12.911 0.078 7.676 1.00 68.38 88 LYS A N 1
ATOM 711 C CA . LYS A 1 88 ? 12.200 1.056 8.502 1.00 68.38 88 LYS A CA 1
ATOM 712 C C . LYS A 1 88 ? 11.882 0.421 9.852 1.00 68.38 88 LYS A C 1
ATOM 714 O O . LYS A 1 88 ? 11.154 -0.565 9.956 1.00 68.38 88 LYS A O 1
ATOM 719 N N . ASN A 1 89 ? 12.491 0.987 10.893 1.00 66.75 89 ASN A N 1
ATOM 720 C CA . ASN A 1 89 ? 12.634 0.330 12.192 1.00 66.75 89 ASN A CA 1
ATOM 721 C C . ASN A 1 89 ? 11.335 0.163 12.978 1.00 66.75 89 ASN A C 1
ATOM 723 O O . ASN A 1 89 ? 11.218 -0.815 13.709 1.00 66.75 89 ASN A O 1
ATOM 727 N N . ARG A 1 90 ? 10.414 1.122 12.918 1.00 87.12 90 ARG A N 1
ATOM 728 C CA . ARG A 1 90 ? 9.136 1.093 13.639 1.00 87.12 90 ARG A CA 1
ATOM 729 C C . ARG A 1 90 ? 8.300 2.269 13.152 1.00 87.12 90 ARG A C 1
ATOM 731 O O . ARG A 1 90 ? 8.819 3.382 13.087 1.00 87.12 90 ARG A O 1
ATOM 738 N N . PHE A 1 91 ? 7.051 2.020 12.798 1.00 88.69 91 PHE A N 1
ATOM 739 C CA . PHE A 1 91 ? 6.092 3.055 12.444 1.00 88.69 91 PHE A CA 1
ATOM 740 C C . PHE A 1 91 ? 4.731 2.699 13.031 1.00 88.69 91 PHE A C 1
ATOM 742 O O . PHE A 1 91 ? 4.350 1.526 13.028 1.00 88.69 91 PHE A O 1
ATOM 749 N N . SER A 1 92 ? 4.029 3.713 13.525 1.00 91.56 92 SER A N 1
ATOM 750 C CA . SER A 1 92 ? 2.661 3.591 14.016 1.00 91.56 92 SER A CA 1
ATOM 751 C C . SER A 1 92 ? 1.731 4.194 12.980 1.00 91.56 92 SER A C 1
ATOM 753 O O . SER A 1 92 ? 1.821 5.385 12.688 1.00 91.56 92 SER A O 1
ATOM 755 N N . PHE A 1 93 ? 0.892 3.340 12.412 1.00 92.19 93 PHE A N 1
ATOM 756 C CA . PHE A 1 93 ? -0.181 3.714 11.513 1.00 92.19 93 PHE A CA 1
ATOM 757 C C . PHE A 1 93 ? -1.453 3.958 12.316 1.00 92.19 93 PHE A C 1
ATOM 759 O O . PHE A 1 93 ? -1.755 3.184 13.224 1.00 92.19 93 PHE A O 1
ATOM 766 N N . ASP A 1 94 ? -2.193 4.990 11.945 1.00 90.62 94 ASP A N 1
ATOM 767 C CA . ASP A 1 94 ? -3.517 5.316 12.471 1.00 90.62 94 ASP A CA 1
ATOM 768 C C . ASP A 1 94 ? -4.352 5.997 11.368 1.00 90.62 94 ASP A C 1
ATOM 770 O O . ASP A 1 94 ? -3.927 6.069 10.210 1.00 90.62 94 ASP A O 1
ATOM 774 N N . GLY A 1 95 ? -5.549 6.483 11.710 1.00 86.25 95 GLY A N 1
ATOM 775 C CA . GLY A 1 95 ? -6.440 7.157 10.760 1.00 86.25 95 GLY A CA 1
ATOM 776 C C . GLY A 1 95 ? -5.873 8.440 10.134 1.00 86.25 95 GLY A C 1
ATOM 777 O O . GLY A 1 95 ? -6.299 8.808 9.042 1.00 86.25 95 GLY A O 1
ATOM 778 N N . GLU A 1 96 ? -4.905 9.101 10.773 1.00 87.12 96 GLU A N 1
ATOM 779 C CA . GLU A 1 96 ? -4.265 10.324 10.272 1.00 87.12 96 GLU A CA 1
ATOM 780 C C . GLU A 1 96 ? -2.931 10.030 9.567 1.00 87.12 96 GLU A C 1
ATOM 782 O O . GLU A 1 96 ? -2.595 10.639 8.550 1.00 87.12 96 GLU A O 1
ATOM 787 N N . LYS A 1 97 ? -2.151 9.089 10.102 1.00 90.81 97 LYS A N 1
ATOM 788 C CA . LYS A 1 97 ? -0.806 8.711 9.654 1.00 90.81 97 LYS A CA 1
ATOM 789 C C . LYS A 1 97 ? -0.832 7.320 9.048 1.00 90.81 97 LYS A C 1
ATOM 791 O O . LYS A 1 97 ? -0.219 6.383 9.550 1.00 90.81 97 LYS A O 1
ATOM 796 N N . ASN A 1 98 ? -1.523 7.184 7.928 1.00 93.25 98 ASN A N 1
ATOM 797 C CA . ASN A 1 98 ? -1.742 5.892 7.287 1.00 93.25 98 ASN A CA 1
ATOM 798 C C . ASN A 1 98 ? -0.743 5.558 6.162 1.00 93.25 98 ASN A C 1
ATOM 800 O O . ASN A 1 98 ? -0.792 4.454 5.623 1.00 93.25 98 ASN A O 1
ATOM 804 N N . ILE A 1 99 ? 0.175 6.468 5.816 1.00 93.62 99 ILE A N 1
ATOM 805 C CA . ILE A 1 99 ? 1.169 6.289 4.745 1.00 93.62 99 ILE A CA 1
ATOM 806 C C . ILE A 1 99 ? 2.587 6.302 5.320 1.00 93.62 99 ILE A C 1
ATOM 808 O O . ILE A 1 99 ? 3.000 7.251 5.985 1.00 93.62 99 ILE A O 1
ATOM 812 N N . LEU A 1 100 ? 3.369 5.276 4.986 1.00 92.19 100 LEU A N 1
ATOM 813 C CA . LEU A 1 100 ? 4.788 5.174 5.305 1.00 92.19 100 LEU A CA 1
ATOM 814 C C . LEU A 1 100 ? 5.630 5.253 4.031 1.00 92.19 100 LEU A C 1
ATOM 816 O O . LEU A 1 100 ? 5.495 4.419 3.140 1.00 92.19 100 LEU A O 1
ATOM 820 N N . HIS A 1 101 ? 6.576 6.192 3.984 1.00 91.56 101 HIS A N 1
ATOM 821 C CA . HIS A 1 101 ? 7.675 6.154 3.014 1.00 91.56 101 HIS A CA 1
ATOM 822 C C . HIS A 1 101 ? 8.651 5.031 3.379 1.00 91.56 101 HIS A C 1
ATOM 824 O O . HIS A 1 101 ? 9.356 5.110 4.394 1.00 91.56 101 HIS A O 1
ATOM 830 N N . VAL A 1 102 ? 8.702 3.981 2.560 1.00 89.19 102 VAL A N 1
ATOM 831 C CA . VAL A 1 102 ? 9.571 2.826 2.817 1.00 89.19 102 VAL A CA 1
ATOM 832 C C . VAL A 1 102 ? 10.932 2.965 2.148 1.00 89.19 102 VAL A C 1
ATOM 834 O O . VAL A 1 102 ? 11.920 2.471 2.693 1.00 89.19 102 VAL A O 1
ATOM 837 N N . GLY A 1 103 ? 11.020 3.668 1.016 1.00 87.62 103 GLY A N 1
ATOM 838 C CA . GLY A 1 103 ? 12.209 3.611 0.179 1.00 87.62 103 GLY A CA 1
ATOM 839 C C . GLY A 1 103 ? 12.313 4.666 -0.897 1.00 87.62 103 GLY A C 1
ATOM 840 O O . GLY A 1 103 ? 11.313 5.112 -1.440 1.00 87.62 103 GLY A O 1
ATOM 841 N N . THR A 1 104 ? 13.554 4.997 -1.235 1.00 88.56 104 THR A N 1
ATOM 842 C CA . THR A 1 104 ? 13.909 5.818 -2.392 1.00 88.56 104 THR A CA 1
ATOM 843 C C . THR A 1 104 ? 14.972 5.097 -3.184 1.00 88.56 104 THR A C 1
ATOM 845 O O . THR A 1 104 ? 15.950 4.631 -2.599 1.00 88.56 104 THR A O 1
ATOM 848 N N . ASN A 1 105 ? 14.819 5.085 -4.502 1.00 87.81 105 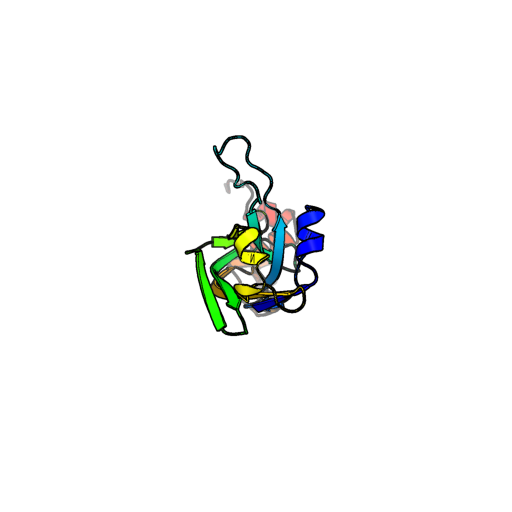ASN A N 1
ATOM 849 C CA . ASN A 1 105 ? 15.850 4.621 -5.415 1.00 87.81 105 ASN A CA 1
ATOM 850 C C . ASN A 1 105 ? 16.114 5.663 -6.499 1.00 87.81 105 ASN A C 1
ATOM 852 O O . ASN A 1 105 ? 15.218 6.401 -6.908 1.00 87.81 105 ASN A O 1
ATOM 856 N N . TYR A 1 106 ? 17.358 5.706 -6.967 1.00 87.75 106 TYR A N 1
ATOM 857 C CA . TYR A 1 106 ? 17.711 6.452 -8.168 1.00 87.75 106 TYR A CA 1
ATOM 858 C C . TYR A 1 106 ? 16.985 5.847 -9.364 1.00 87.75 106 TYR A C 1
ATOM 860 O O . TYR A 1 106 ? 17.002 4.623 -9.536 1.00 87.75 106 TYR A O 1
ATOM 868 N N . TRP A 1 107 ? 16.373 6.691 -10.192 1.00 90.31 107 TRP A N 1
ATOM 869 C CA . TRP A 1 107 ? 15.629 6.213 -11.351 1.00 90.31 107 TRP A CA 1
ATOM 870 C C . TRP A 1 107 ? 16.534 5.453 -12.320 1.00 90.31 107 TRP A C 1
ATOM 872 O O . TRP A 1 107 ? 16.154 4.385 -12.777 1.00 90.31 107 TRP A O 1
ATOM 882 N N . ASP A 1 108 ? 17.777 5.894 -12.507 1.00 88.31 108 ASP A N 1
ATOM 883 C CA . ASP A 1 108 ? 18.774 5.196 -13.331 1.00 88.31 108 ASP A CA 1
ATOM 884 C C . ASP A 1 108 ? 19.126 3.791 -12.844 1.00 88.31 108 ASP A C 1
ATOM 886 O O . ASP A 1 108 ? 19.607 2.974 -13.622 1.00 88.31 108 ASP A O 1
ATOM 890 N N . ILE A 1 109 ? 18.931 3.486 -11.559 1.00 85.12 109 ILE A N 1
ATOM 891 C CA . ILE A 1 109 ? 19.143 2.128 -11.045 1.00 85.12 109 ILE A CA 1
ATOM 892 C C . ILE A 1 109 ? 17.929 1.253 -11.356 1.00 85.12 109 ILE A C 1
ATOM 894 O O . ILE A 1 109 ? 18.105 0.079 -11.680 1.00 85.12 109 ILE A O 1
ATOM 898 N N . LEU A 1 110 ? 16.720 1.811 -11.245 1.00 89.00 110 LEU A N 1
ATOM 899 C CA . LEU A 1 110 ? 15.476 1.100 -11.538 1.00 89.00 110 LEU A CA 1
ATOM 900 C C . LEU A 1 110 ? 15.283 0.893 -13.042 1.00 89.00 110 LEU A C 1
ATOM 902 O O . LEU A 1 110 ? 14.902 -0.190 -13.453 1.00 89.00 110 LEU A O 1
ATOM 906 N N . ASN A 1 111 ? 15.593 1.901 -13.855 1.00 90.00 111 ASN A N 1
ATOM 907 C CA . ASN A 1 111 ? 15.411 1.937 -15.306 1.00 90.00 111 ASN A CA 1
ATOM 908 C C . ASN A 1 111 ? 16.591 1.319 -16.082 1.00 90.00 111 ASN A C 1
ATOM 910 O O . ASN A 1 111 ? 16.892 1.726 -17.203 1.00 90.00 111 ASN A O 1
ATOM 914 N N . ASN A 1 112 ? 17.305 0.373 -15.478 1.00 83.31 112 ASN A N 1
ATOM 915 C CA . ASN A 1 112 ? 18.485 -0.237 -16.077 1.00 83.31 112 ASN A CA 1
ATOM 916 C C . ASN A 1 112 ? 18.278 -1.743 -16.251 1.00 83.31 112 ASN A C 1
ATOM 918 O O . ASN A 1 112 ? 18.250 -2.498 -15.275 1.00 83.31 112 ASN A O 1
ATOM 922 N N . GLU A 1 113 ? 18.144 -2.147 -17.514 1.00 83.94 113 GLU A N 1
ATOM 923 C CA . GLU A 1 113 ? 17.950 -3.537 -17.934 1.00 83.94 113 GLU A CA 1
ATOM 924 C C . GLU A 1 113 ? 19.209 -4.382 -17.672 1.00 83.94 113 GLU A C 1
ATOM 926 O O . GLU A 1 113 ? 19.100 -5.475 -17.123 1.00 83.94 113 GLU A O 1
ATOM 931 N N . ASP A 1 114 ? 20.415 -3.846 -17.908 1.00 84.12 114 ASP A N 1
ATOM 932 C CA . ASP A 1 114 ? 21.687 -4.546 -17.637 1.00 84.12 114 ASP A CA 1
ATOM 933 C C . ASP A 1 114 ? 21.878 -4.876 -16.151 1.00 84.12 114 ASP A C 1
ATOM 935 O O . ASP A 1 114 ? 22.605 -5.797 -15.770 1.00 84.12 114 ASP A O 1
ATOM 939 N N . ARG A 1 115 ? 21.237 -4.100 -15.272 1.00 79.06 115 ARG A N 1
ATOM 940 C CA . ARG A 1 115 ? 21.243 -4.350 -13.832 1.00 79.06 115 ARG A CA 1
ATOM 941 C C . ARG A 1 115 ? 20.225 -5.396 -13.414 1.00 79.06 115 ARG A C 1
ATOM 943 O O . ARG A 1 115 ? 20.310 -5.783 -12.256 1.00 79.06 115 ARG A O 1
ATOM 950 N N . GLY A 1 116 ? 19.311 -5.832 -14.281 1.00 81.38 116 GLY A N 1
ATOM 951 C CA . GLY A 1 116 ? 18.255 -6.801 -13.976 1.00 81.38 116 GLY A CA 1
ATOM 952 C C . GLY A 1 116 ? 17.149 -6.262 -13.065 1.00 81.38 116 GLY A C 1
ATOM 953 O O . GLY A 1 116 ? 16.386 -7.049 -12.516 1.00 81.38 116 GLY A O 1
ATOM 954 N N . CYS A 1 117 ? 17.084 -4.941 -12.849 1.00 83.56 117 CYS A N 1
ATOM 955 C CA . CYS A 1 117 ? 16.022 -4.306 -12.056 1.00 83.56 117 CYS A CA 1
ATOM 956 C C . CYS A 1 117 ? 14.729 -4.143 -12.863 1.00 83.56 117 CYS A C 1
ATOM 958 O O . CYS A 1 117 ? 13.642 -4.226 -12.295 1.00 83.56 117 CYS A O 1
ATOM 960 N N . LEU A 1 118 ? 14.877 -3.880 -14.164 1.00 88.00 118 LEU A N 1
ATOM 961 C CA . LEU A 1 118 ? 13.791 -3.769 -15.123 1.00 88.00 118 LEU A CA 1
ATOM 962 C C . LEU A 1 118 ? 13.875 -4.949 -16.084 1.00 88.00 118 LEU A C 1
ATOM 964 O O . LEU A 1 118 ? 14.870 -5.092 -16.791 1.00 88.00 118 LEU A O 1
ATOM 968 N N . ILE A 1 119 ? 12.841 -5.781 -16.094 1.00 87.81 119 ILE A N 1
ATOM 969 C CA . ILE A 1 119 ? 12.747 -6.966 -16.951 1.00 87.81 119 ILE A CA 1
ATOM 970 C C . ILE A 1 119 ? 11.381 -6.912 -17.618 1.00 87.81 119 ILE A C 1
ATOM 972 O O . ILE A 1 119 ? 10.378 -6.768 -16.920 1.00 87.81 119 ILE A O 1
ATOM 976 N N . ASP A 1 120 ? 11.345 -6.964 -18.948 1.00 89.50 120 ASP A N 1
ATOM 977 C CA . ASP A 1 120 ? 10.106 -6.889 -19.734 1.00 89.50 120 ASP A CA 1
ATOM 978 C C . ASP A 1 120 ? 9.215 -5.687 -19.353 1.00 89.50 120 ASP A C 1
ATOM 980 O O . ASP A 1 120 ? 7.998 -5.794 -19.238 1.00 89.50 120 ASP A O 1
ATOM 984 N N . ASP A 1 121 ? 9.847 -4.530 -19.114 1.00 91.31 121 ASP A N 1
ATOM 985 C CA . ASP A 1 121 ? 9.213 -3.299 -18.612 1.00 91.31 121 ASP A CA 1
ATOM 986 C C . ASP A 1 121 ? 8.437 -3.483 -17.292 1.00 91.31 121 ASP A C 1
ATOM 988 O O . ASP A 1 121 ? 7.394 -2.868 -17.049 1.00 91.31 121 ASP A O 1
ATOM 992 N N . THR A 1 122 ? 8.969 -4.327 -16.407 1.00 92.81 122 THR A N 1
ATOM 993 C CA . THR A 1 122 ? 8.453 -4.525 -15.051 1.00 92.81 122 THR A CA 1
ATOM 994 C C . THR A 1 122 ? 9.535 -4.373 -13.989 1.00 92.81 122 THR A C 1
ATOM 996 O O . THR A 1 122 ? 10.692 -4.740 -14.195 1.00 92.81 122 THR A O 1
ATOM 999 N N . VAL A 1 123 ? 9.151 -3.837 -12.827 1.00 92.25 123 VAL A N 1
ATOM 1000 C CA . VAL A 1 123 ? 9.997 -3.788 -11.623 1.00 92.25 123 VAL A CA 1
ATOM 1001 C C . VAL A 1 123 ? 9.336 -4.618 -10.531 1.00 92.25 123 VAL A C 1
ATOM 1003 O O . VAL A 1 123 ? 8.193 -4.361 -10.153 1.00 92.25 123 VAL A O 1
ATOM 1006 N N . SER A 1 124 ? 10.062 -5.600 -9.997 1.00 91.69 124 SER A N 1
ATOM 1007 C CA . SER A 1 124 ? 9.586 -6.453 -8.905 1.00 91.69 124 SER A CA 1
ATOM 1008 C C . SER A 1 124 ? 10.103 -5.974 -7.550 1.00 91.69 124 SER A C 1
ATOM 1010 O O . SER A 1 124 ? 11.308 -5.808 -7.341 1.00 91.69 124 SER A O 1
ATOM 1012 N N . VAL A 1 125 ? 9.188 -5.795 -6.600 1.00 91.25 125 VAL A N 1
ATOM 1013 C CA . VAL A 1 125 ? 9.486 -5.328 -5.242 1.00 91.25 125 VAL A CA 1
ATOM 1014 C C . VAL A 1 125 ? 8.830 -6.246 -4.223 1.00 91.25 125 VAL A C 1
ATOM 1016 O O . VAL A 1 125 ? 7.687 -6.665 -4.388 1.00 91.25 125 VAL A O 1
ATOM 1019 N N . GLU A 1 126 ? 9.533 -6.541 -3.138 1.00 91.12 126 GLU A N 1
ATOM 1020 C CA . GLU A 1 126 ? 9.008 -7.330 -2.033 1.00 91.12 126 GLU A CA 1
ATOM 1021 C C . GLU A 1 126 ? 9.036 -6.547 -0.723 1.00 91.12 126 GLU A C 1
ATOM 1023 O O . GLU A 1 126 ? 10.077 -6.066 -0.280 1.00 91.12 126 GLU A O 1
ATOM 1028 N N . PHE A 1 127 ? 7.874 -6.451 -0.087 1.00 89.12 127 PHE A N 1
ATOM 1029 C CA . PHE A 1 127 ? 7.652 -5.820 1.202 1.00 89.12 127 PHE A CA 1
ATOM 1030 C C . PHE A 1 127 ? 7.479 -6.893 2.274 1.00 89.12 127 PHE A C 1
ATOM 1032 O O . PHE A 1 127 ? 6.578 -7.738 2.196 1.00 89.12 127 PHE A O 1
ATOM 1039 N N . HIS A 1 128 ? 8.297 -6.813 3.316 1.00 87.94 128 HIS A N 1
ATOM 1040 C CA . HIS A 1 128 ? 8.196 -7.636 4.514 1.00 87.94 128 HIS A CA 1
ATOM 1041 C C . HIS A 1 128 ? 7.621 -6.799 5.643 1.00 87.94 128 HIS A C 1
ATOM 1043 O O . HIS A 1 128 ? 8.186 -5.770 6.017 1.00 87.94 128 HIS A O 1
ATOM 1049 N N . LEU A 1 129 ? 6.503 -7.258 6.195 1.00 88.81 129 LEU A N 1
ATOM 1050 C CA . LEU A 1 129 ? 5.799 -6.576 7.270 1.00 88.81 129 LEU A CA 1
ATOM 1051 C C . LEU A 1 129 ? 5.802 -7.432 8.520 1.00 88.81 129 LEU A C 1
ATOM 1053 O O . LEU A 1 129 ? 5.433 -8.604 8.492 1.00 88.81 129 LEU A O 1
ATOM 1057 N N . ARG A 1 130 ? 6.184 -6.815 9.633 1.00 90.19 130 ARG A N 1
ATOM 1058 C CA . ARG A 1 130 ? 6.075 -7.415 10.955 1.00 90.19 130 ARG A CA 1
ATOM 1059 C C . ARG A 1 130 ? 5.279 -6.488 11.854 1.00 90.19 130 ARG A C 1
ATOM 1061 O O . ARG A 1 130 ? 5.807 -5.486 12.332 1.00 90.19 130 ARG A O 1
ATOM 1068 N N . ILE A 1 131 ? 4.028 -6.854 12.096 1.00 91.12 131 ILE A N 1
ATOM 1069 C CA . ILE A 1 131 ? 3.168 -6.175 13.065 1.00 91.12 131 ILE A CA 1
ATOM 1070 C C . ILE A 1 131 ? 3.690 -6.489 14.468 1.00 91.12 131 ILE A C 1
ATOM 1072 O O . ILE A 1 131 ? 4.004 -7.636 14.789 1.00 91.12 131 ILE A O 1
ATOM 1076 N N . ILE A 1 132 ? 3.850 -5.443 15.270 1.00 91.56 132 ILE A N 1
ATOM 1077 C CA . ILE A 1 132 ? 4.365 -5.496 16.638 1.00 91.56 132 ILE A CA 1
ATOM 1078 C C . ILE A 1 132 ? 3.204 -5.421 17.622 1.00 91.56 132 ILE A C 1
ATOM 1080 O O . ILE A 1 132 ? 3.120 -6.242 18.530 1.00 91.56 132 ILE A O 1
ATOM 1084 N N . SER A 1 133 ? 2.314 -4.451 17.423 1.00 88.56 133 SER A N 1
ATOM 1085 C CA . SER A 1 133 ? 1.100 -4.267 18.209 1.00 88.56 133 SER A CA 1
ATOM 1086 C C . SER A 1 133 ? -0.023 -3.768 17.301 1.00 88.56 133 SER A C 1
ATOM 1088 O O . SER A 1 133 ? 0.221 -3.157 16.259 1.00 88.56 133 SER A O 1
ATOM 1090 N N . ALA A 1 134 ? -1.258 -4.100 17.658 1.00 87.25 134 ALA A N 1
ATOM 1091 C CA . ALA A 1 134 ? -2.437 -3.734 16.894 1.00 87.25 134 ALA A CA 1
ATOM 1092 C C . ALA A 1 134 ? -3.578 -3.451 17.866 1.00 87.25 134 ALA A C 1
ATOM 1094 O O . ALA A 1 134 ? -4.059 -4.371 18.527 1.00 87.25 134 ALA A O 1
ATOM 1095 N N . ASP A 1 135 ? -4.006 -2.196 17.927 1.00 82.56 135 ASP A N 1
ATOM 1096 C CA . ASP A 1 135 ? -5.293 -1.839 18.502 1.00 82.56 135 ASP A CA 1
ATOM 1097 C C . ASP A 1 135 ? -6.281 -1.718 17.351 1.00 82.56 135 ASP A C 1
ATOM 1099 O O . ASP A 1 135 ? -6.209 -0.813 16.519 1.00 82.56 135 ASP A O 1
ATOM 1103 N N . ARG A 1 136 ? -7.167 -2.703 17.265 1.00 69.94 136 ARG A N 1
ATOM 1104 C CA . ARG A 1 136 ? -8.170 -2.755 16.206 1.00 69.94 136 ARG A CA 1
ATOM 1105 C C . ARG A 1 136 ? -9.515 -2.225 16.665 1.00 69.94 136 ARG A C 1
ATOM 1107 O O . ARG A 1 136 ? -10.419 -2.257 15.847 1.00 69.94 136 ARG A O 1
ATOM 1114 N N . SER A 1 137 ? -9.660 -1.859 17.949 1.00 60.91 137 SER A N 1
ATOM 1115 C CA . SER A 1 137 ? -10.895 -1.412 18.612 1.00 60.91 137 SER A CA 1
ATOM 1116 C C . SER A 1 137 ? -12.189 -1.941 17.967 1.00 60.91 137 SER A C 1
ATOM 1118 O O . SER A 1 137 ? -13.185 -1.236 17.785 1.00 60.91 137 SER A O 1
ATOM 1120 N N . VAL A 1 138 ? -12.179 -3.238 17.640 1.00 52.91 138 VAL A N 1
ATOM 1121 C CA . VAL A 1 138 ? -13.361 -3.995 17.259 1.00 52.91 138 VAL A CA 1
ATOM 1122 C C . VAL A 1 138 ? -13.932 -4.434 18.581 1.00 52.91 138 VAL A C 1
ATOM 1124 O O . VAL A 1 138 ? -13.553 -5.466 19.134 1.00 52.91 138 VAL A O 1
ATOM 1127 N N . VAL A 1 139 ? -14.801 -3.601 19.134 1.00 56.03 139 VAL A N 1
ATOM 1128 C CA . VAL A 1 139 ? -15.631 -4.074 20.222 1.00 56.03 139 VAL A CA 1
ATOM 1129 C C . VAL A 1 139 ? -16.661 -4.992 19.585 1.00 56.03 139 VAL A C 1
ATOM 1131 O O . VAL A 1 139 ? -17.605 -4.519 18.956 1.00 56.03 139 VAL A O 1
ATOM 1134 N N . ASP A 1 140 ? -16.410 -6.298 19.656 1.00 57.84 140 ASP A N 1
ATOM 1135 C CA . ASP A 1 140 ? -17.375 -7.315 19.258 1.00 57.84 140 ASP A CA 1
ATOM 1136 C C . ASP A 1 140 ? -18.667 -7.078 20.058 1.00 57.84 140 ASP A C 1
ATOM 1138 O O . ASP A 1 140 ? -18.635 -7.174 21.289 1.00 57.84 140 ASP A O 1
ATOM 1142 N N . PRO A 1 141 ? -19.801 -6.760 19.404 1.00 55.25 141 PRO A N 1
ATOM 1143 C CA . PRO A 1 141 ? -21.069 -6.563 20.099 1.00 55.25 141 PRO A CA 1
ATOM 1144 C C . PRO A 1 141 ? -21.467 -7.780 20.949 1.00 55.25 141 PRO A C 1
ATOM 1146 O O . PRO A 1 141 ? -22.105 -7.622 21.988 1.00 55.25 141 PRO A O 1
ATOM 1149 N N . GLY A 1 142 ? -21.036 -8.988 20.562 1.00 60.06 142 GLY A N 1
ATOM 1150 C CA . GLY A 1 142 ? -21.232 -10.219 21.327 1.00 60.06 142 GLY A CA 1
ATOM 1151 C C . GLY A 1 142 ? -20.557 -10.209 22.703 1.00 60.06 142 GLY A C 1
ATOM 1152 O O . GLY A 1 142 ? -21.059 -10.838 23.635 1.00 60.06 142 GLY A O 1
ATOM 1153 N N . GLN A 1 143 ? -19.487 -9.428 22.894 1.00 59.03 143 GLN A N 1
ATOM 1154 C CA . GLN A 1 143 ? -18.852 -9.251 24.207 1.00 59.03 143 GLN A CA 1
ATOM 1155 C C . GLN A 1 143 ? -19.727 -8.462 25.189 1.00 59.03 143 GLN A C 1
ATOM 1157 O O . GLN A 1 143 ? -19.549 -8.614 26.396 1.00 59.03 143 GLN A O 1
ATOM 1162 N N . PHE A 1 144 ? -20.686 -7.671 24.690 1.00 58.56 144 PHE A N 1
ATOM 1163 C CA . PHE A 1 144 ? -21.728 -7.032 25.502 1.00 58.56 144 PHE A CA 1
ATOM 1164 C C . PHE A 1 144 ? -22.977 -7.903 25.676 1.00 58.56 144 PHE A C 1
ATOM 1166 O O . PHE A 1 144 ? -23.780 -7.635 26.564 1.00 58.56 144 PHE A O 1
ATOM 1173 N N . ALA A 1 145 ? -23.146 -8.942 24.851 1.00 58.44 145 ALA A N 1
ATOM 1174 C CA . ALA A 1 145 ? -24.212 -9.932 25.006 1.00 58.44 145 ALA A CA 1
ATOM 1175 C C . ALA A 1 145 ? -23.867 -11.009 26.052 1.00 58.44 145 ALA A C 1
ATOM 1177 O O . ALA A 1 145 ? -24.764 -11.636 26.614 1.00 58.44 145 ALA A O 1
ATOM 1178 N N . SER A 1 146 ? -22.576 -11.226 26.325 1.00 61.81 146 SER A N 1
ATOM 1179 C CA . SER A 1 146 ? -22.131 -12.087 27.421 1.00 61.81 146 SER A CA 1
ATOM 1180 C C . SER A 1 146 ? -22.337 -11.379 28.765 1.00 61.81 146 SER A C 1
ATOM 1182 O O . SER A 1 146 ? -21.839 -10.259 28.931 1.00 61.81 146 SER A O 1
ATOM 1184 N N . PRO A 1 147 ? -23.011 -12.002 29.749 1.00 59.09 147 PRO A N 1
ATOM 1185 C CA . PRO A 1 147 ? -23.177 -11.405 31.065 1.00 59.09 147 PRO A CA 1
ATOM 1186 C C . PRO A 1 147 ? -21.797 -11.116 31.668 1.00 59.09 147 PRO A C 1
ATOM 1188 O O . PRO A 1 147 ? -21.009 -12.025 31.919 1.00 59.09 147 PRO A O 1
ATOM 1191 N N . ASN A 1 148 ? -21.513 -9.837 31.913 1.00 63.72 148 ASN A N 1
ATOM 1192 C CA . ASN A 1 148 ? -20.394 -9.339 32.721 1.00 63.72 148 ASN A CA 1
ATOM 1193 C C . ASN A 1 148 ? -18.992 -9.339 32.084 1.00 63.72 148 ASN A C 1
ATOM 1195 O O . ASN A 1 148 ? -18.071 -8.830 32.718 1.00 63.72 148 ASN A O 1
ATOM 1199 N N . LEU A 1 149 ? -18.788 -9.832 30.855 1.00 66.31 149 LEU A N 1
ATOM 1200 C CA . LEU A 1 149 ? -17.435 -9.933 30.268 1.00 66.31 149 LEU A CA 1
ATOM 1201 C C . LEU A 1 149 ? -16.725 -8.571 30.122 1.00 66.31 149 LEU A C 1
ATOM 1203 O O . LEU A 1 149 ? -15.508 -8.475 30.280 1.00 66.31 149 LEU A O 1
ATOM 1207 N N . LYS A 1 150 ? -17.490 -7.522 29.806 1.00 68.44 150 LYS A N 1
ATOM 1208 C CA . LYS A 1 150 ? -17.017 -6.137 29.648 1.00 68.44 150 LYS A CA 1
ATOM 1209 C C . LYS A 1 150 ? -17.756 -5.158 30.565 1.00 68.44 150 LYS A C 1
ATOM 1211 O O . LYS A 1 150 ? -17.824 -3.971 30.264 1.00 68.44 150 LYS A O 1
ATOM 1216 N N . SER A 1 151 ? -18.341 -5.653 31.657 1.00 75.88 151 SER A N 1
ATOM 1217 C CA . SER A 1 151 ? -19.035 -4.782 32.603 1.00 75.88 151 SER A CA 1
ATOM 1218 C C . SER A 1 151 ? -18.037 -4.027 33.475 1.00 75.88 151 SER A C 1
ATOM 1220 O O . SER A 1 151 ? -17.159 -4.629 34.087 1.00 75.88 151 SER A O 1
ATOM 1222 N N . ASP A 1 152 ? -18.195 -2.710 33.536 1.00 80.50 152 ASP A N 1
ATOM 1223 C CA . ASP A 1 152 ? -17.409 -1.790 34.364 1.00 80.50 152 ASP A CA 1
ATOM 1224 C C . ASP A 1 152 ? -18.293 -1.008 35.356 1.00 80.50 152 ASP A C 1
ATOM 1226 O O . ASP A 1 152 ? -17.788 -0.290 36.222 1.00 80.50 152 ASP A O 1
ATOM 1230 N N . VAL A 1 153 ? -19.619 -1.164 35.262 1.00 82.75 153 VAL A N 1
ATOM 1231 C CA . VAL A 1 153 ? -20.592 -0.550 36.164 1.00 82.75 153 VAL A CA 1
ATOM 1232 C C . VAL A 1 153 ? -21.838 -1.417 36.328 1.00 82.75 153 VAL A C 1
ATOM 1234 O O . VAL A 1 153 ? -22.230 -2.175 35.438 1.00 82.75 153 VAL A O 1
ATOM 1237 N N . ILE A 1 154 ? -22.472 -1.277 37.491 1.00 85.19 154 ILE A N 1
ATOM 1238 C CA . ILE A 1 154 ? -23.760 -1.887 37.808 1.00 85.19 154 ILE A CA 1
ATOM 1239 C C . ILE A 1 154 ? -24.810 -0.781 37.866 1.00 85.19 154 ILE A C 1
ATOM 1241 O O . ILE A 1 154 ? -24.723 0.113 38.708 1.00 85.19 154 ILE A O 1
ATOM 1245 N N . LEU A 1 155 ? -25.818 -0.861 37.003 1.00 85.44 155 LEU A N 1
ATOM 1246 C CA . LEU A 1 155 ? -27.014 -0.033 37.095 1.00 85.44 155 LEU A CA 1
ATOM 1247 C C . LEU A 1 155 ? -28.033 -0.731 37.990 1.00 85.44 155 LEU A C 1
ATOM 1249 O O . LEU A 1 155 ? -28.477 -1.839 37.691 1.00 85.44 155 LEU A O 1
ATOM 1253 N N . LYS A 1 156 ? -28.410 -0.080 39.090 1.00 86.19 156 LYS A N 1
ATOM 1254 C CA . LYS A 1 156 ? -29.534 -0.525 39.916 1.00 86.19 156 LYS A CA 1
ATOM 1255 C C . LYS A 1 156 ? -30.834 -0.024 39.297 1.00 86.19 156 LYS A C 1
ATOM 1257 O O . LYS A 1 156 ? -30.999 1.176 39.101 1.00 86.19 156 LYS A O 1
ATOM 1262 N N . VAL A 1 157 ? -31.738 -0.948 39.014 1.00 86.62 157 VAL A N 1
ATOM 1263 C CA . VAL A 1 157 ? -33.116 -0.694 38.581 1.00 86.62 157 VAL A CA 1
ATOM 1264 C C . VAL A 1 157 ? -34.067 -1.269 39.634 1.00 86.62 157 VAL A C 1
ATOM 1266 O O . VAL A 1 157 ? -33.645 -2.068 40.468 1.00 86.62 157 VAL A O 1
ATOM 1269 N N . GLU A 1 158 ? -35.341 -0.870 39.638 1.00 86.69 158 GLU A N 1
ATOM 1270 C CA . GLU A 1 158 ? -36.298 -1.333 40.664 1.00 86.69 158 GLU A CA 1
ATOM 1271 C C . GLU A 1 158 ? -36.388 -2.867 40.750 1.00 86.69 158 GLU A C 1
ATOM 1273 O O . GLU A 1 158 ? -36.489 -3.421 41.841 1.00 86.69 158 GLU A O 1
ATOM 1278 N N . GLU A 1 159 ? -36.260 -3.559 39.615 1.00 86.56 159 GLU A N 1
ATOM 1279 C CA . GLU A 1 159 ? -36.361 -5.021 39.522 1.00 86.56 159 GLU A CA 1
ATOM 1280 C C . GLU A 1 159 ? -35.005 -5.750 39.593 1.00 86.56 159 GLU A C 1
ATOM 1282 O O . GLU A 1 159 ? -34.935 -6.958 39.361 1.00 86.56 159 GLU A O 1
ATOM 1287 N N . GLY A 1 160 ? -33.908 -5.057 39.930 1.00 83.88 160 GLY A N 1
ATOM 1288 C CA . GLY A 1 160 ? -32.616 -5.706 40.154 1.00 83.88 160 GLY A CA 1
ATOM 1289 C C . GLY A 1 160 ? -31.390 -4.898 39.740 1.00 83.88 160 GLY A C 1
ATOM 1290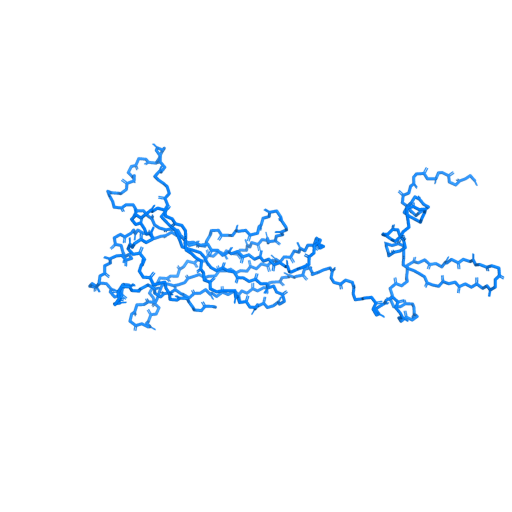 O O . GLY A 1 160 ? -31.346 -3.674 39.813 1.00 83.88 160 GLY A O 1
ATOM 1291 N N . SER A 1 161 ? -30.329 -5.610 39.366 1.00 87.19 161 SER A N 1
ATOM 1292 C CA . SER A 1 161 ? -29.044 -5.022 38.978 1.00 87.19 161 SER A CA 1
ATOM 1293 C C . SER A 1 161 ? -28.661 -5.462 37.572 1.00 87.19 161 SER A C 1
ATOM 1295 O O . SER A 1 161 ? -28.677 -6.655 37.272 1.00 87.19 161 SER A O 1
ATOM 1297 N N . LEU A 1 162 ? -28.293 -4.504 36.725 1.00 84.12 162 LEU A N 1
ATOM 1298 C CA . LEU A 1 162 ? -27.810 -4.738 35.370 1.00 84.12 162 LEU A CA 1
ATOM 1299 C C . LEU A 1 162 ? -26.317 -4.430 35.301 1.00 84.12 162 LEU A C 1
ATOM 1301 O O . LEU A 1 162 ? -25.885 -3.314 35.585 1.00 84.12 162 LEU A O 1
ATOM 1305 N N . HIS A 1 163 ? -25.532 -5.418 34.897 1.00 83.81 163 HIS A N 1
ATOM 1306 C CA . HIS A 1 163 ? -24.118 -5.248 34.595 1.00 83.81 163 HIS A CA 1
ATOM 1307 C C . HIS A 1 163 ? -23.961 -4.693 33.183 1.00 83.81 163 HIS A C 1
ATOM 1309 O O . HIS A 1 163 ? -24.373 -5.331 32.214 1.00 83.81 163 HIS A O 1
ATOM 1315 N N . VAL A 1 164 ? -23.373 -3.507 33.060 1.00 81.06 164 VAL A N 1
ATOM 1316 C CA . VAL A 1 164 ? -23.248 -2.801 31.779 1.00 81.06 164 VAL A CA 1
ATOM 1317 C C . VAL A 1 164 ? -21.838 -2.242 31.589 1.00 81.06 164 VAL A C 1
ATOM 1319 O O . VAL A 1 164 ? -21.029 -2.265 32.519 1.00 81.06 164 VAL A O 1
ATOM 1322 N N . SER A 1 165 ? -21.552 -1.772 30.372 1.00 85.50 165 SER A N 1
ATOM 1323 C CA . SER A 1 165 ? -20.334 -1.038 30.016 1.00 85.50 165 SER A CA 1
ATOM 1324 C C . SER A 1 165 ? -20.649 0.446 29.832 1.00 85.50 165 SER A C 1
ATOM 1326 O O . SER A 1 165 ? -21.511 0.789 29.014 1.00 85.50 165 SER A O 1
ATOM 1328 N N . LYS A 1 166 ? -19.947 1.319 30.561 1.00 83.06 166 LYS A N 1
ATOM 1329 C CA . LYS A 1 166 ? -20.112 2.779 30.495 1.00 83.06 166 LYS A CA 1
ATOM 1330 C C . LYS A 1 166 ? -19.871 3.308 29.090 1.00 83.06 166 LYS A C 1
ATOM 1332 O O . LYS A 1 166 ? -20.710 4.034 28.566 1.00 83.06 166 LYS A O 1
ATOM 1337 N N . GLU A 1 167 ? -18.761 2.911 28.469 1.00 79.25 167 GLU A N 1
ATOM 1338 C CA . GLU A 1 167 ? -18.390 3.367 27.125 1.00 79.25 167 GLU A CA 1
ATOM 1339 C C . GLU A 1 167 ? -19.436 2.968 26.080 1.00 79.25 167 GLU A C 1
ATOM 1341 O O . GLU A 1 167 ? -19.840 3.788 25.259 1.00 79.25 167 GLU A O 1
ATOM 1346 N N . TYR A 1 168 ? -19.936 1.729 26.133 1.00 81.81 168 TYR A N 1
ATOM 1347 C CA . TYR A 1 168 ? -20.954 1.275 25.186 1.00 81.81 168 TYR A CA 1
ATOM 1348 C C . TYR A 1 168 ? -22.259 2.062 25.314 1.00 81.81 168 TYR A C 1
ATOM 1350 O O . TYR A 1 168 ? -22.813 2.508 24.311 1.00 81.81 168 TYR A O 1
ATOM 1358 N N . LEU A 1 169 ? -22.746 2.252 26.543 1.00 85.69 169 LEU A N 1
ATOM 1359 C CA . LEU A 1 169 ? -23.976 3.002 26.784 1.00 85.69 169 LEU A CA 1
ATOM 1360 C C . LEU A 1 169 ? -23.830 4.484 26.436 1.00 85.69 169 LEU A C 1
ATOM 1362 O O . LEU A 1 169 ? -24.766 5.052 25.881 1.00 85.69 169 LEU A O 1
ATOM 1366 N N . ALA A 1 170 ? -22.671 5.088 26.707 1.00 83.19 170 ALA A N 1
ATOM 1367 C CA . ALA A 1 170 ? -22.378 6.468 26.335 1.00 83.19 170 ALA A CA 1
ATOM 1368 C C . ALA A 1 170 ? -22.412 6.672 24.815 1.00 83.19 170 ALA A C 1
ATOM 1370 O O . ALA A 1 170 ? -23.061 7.596 24.335 1.00 83.19 170 ALA A O 1
ATOM 1371 N N . VAL A 1 171 ? -21.821 5.750 24.045 1.00 80.56 171 VAL A N 1
ATOM 1372 C CA . VAL A 1 171 ? -21.871 5.790 22.572 1.00 80.56 171 VAL A CA 1
ATOM 1373 C C . VAL A 1 171 ? -23.306 5.695 22.039 1.00 80.56 171 VAL A C 1
ATOM 1375 O O . VAL A 1 171 ? -23.621 6.295 21.015 1.00 80.56 171 VAL A O 1
ATOM 1378 N N . GLN A 1 172 ? -24.179 4.928 22.700 1.00 84.81 172 GLN A N 1
ATOM 1379 C CA . GLN A 1 172 ? -25.560 4.709 22.246 1.00 84.81 172 GLN A CA 1
ATOM 1380 C C . GLN A 1 172 ? -26.563 5.733 22.796 1.00 84.81 172 GLN A C 1
ATOM 1382 O O . GLN A 1 172 ? -27.699 5.791 22.326 1.00 84.81 172 GLN A O 1
ATOM 1387 N N . SER A 1 173 ? -26.188 6.517 23.806 1.00 84.31 173 SER A N 1
ATOM 1388 C CA . SER A 1 173 ? -27.094 7.431 24.493 1.00 84.31 173 SER A CA 1
ATOM 1389 C C . SER A 1 173 ? -26.334 8.632 25.061 1.00 84.31 173 SER A C 1
ATOM 1391 O O . SER A 1 173 ? -25.616 8.486 26.056 1.00 84.31 173 SER A O 1
ATOM 1393 N N . PRO A 1 174 ? -26.579 9.846 24.533 1.00 81.75 174 PRO A N 1
ATOM 1394 C CA . PRO A 1 174 ? -26.014 11.083 25.080 1.00 81.75 174 PRO A CA 1
ATOM 1395 C C . PRO A 1 174 ? -26.350 11.306 26.563 1.00 81.75 174 PRO A C 1
ATOM 1397 O O . PRO A 1 174 ? -25.609 11.964 27.293 1.00 81.75 174 PRO A O 1
ATOM 1400 N N . VAL A 1 175 ? -27.466 10.733 27.036 1.00 89.38 175 VAL A N 1
ATOM 1401 C CA . VAL A 1 175 ? -27.848 10.764 28.454 1.00 89.38 175 VAL A CA 1
ATOM 1402 C C . VAL A 1 175 ? -26.852 9.970 29.298 1.00 89.38 175 VAL A C 1
ATOM 1404 O O . VAL A 1 175 ? -26.412 10.463 30.332 1.00 89.38 175 VAL A O 1
ATOM 1407 N N . PHE A 1 176 ? -26.469 8.767 28.858 1.00 88.00 176 PHE A N 1
ATOM 1408 C CA . PHE A 1 176 ? -25.482 7.950 29.569 1.00 88.00 176 PHE A CA 1
ATOM 1409 C C . PHE A 1 176 ? -24.063 8.503 29.432 1.00 88.00 176 PHE A C 1
ATOM 1411 O O . PHE A 1 176 ? -23.299 8.426 30.388 1.00 88.00 176 PHE A O 1
ATOM 1418 N N . GLU A 1 177 ? -23.722 9.109 28.294 1.00 84.88 177 GLU A N 1
ATOM 1419 C CA . GLU A 1 177 ? -22.452 9.823 28.125 1.00 84.88 177 GLU A CA 1
ATOM 1420 C C . GLU A 1 177 ? -22.317 10.940 29.157 1.00 84.88 177 GLU A C 1
ATOM 1422 O O . GLU A 1 177 ? -21.347 10.982 29.913 1.00 84.88 177 GLU A O 1
ATOM 1427 N N . THR A 1 178 ? -23.349 11.780 29.253 1.00 86.56 178 THR A N 1
ATOM 1428 C CA . THR A 1 178 ? -23.396 12.861 30.236 1.00 86.56 178 THR A CA 1
ATOM 1429 C C . THR A 1 178 ? -23.346 12.288 31.652 1.00 86.56 178 THR A C 1
ATOM 1431 O O . THR A 1 178 ? -22.518 12.718 32.443 1.00 86.56 178 THR A O 1
ATOM 1434 N N . LEU A 1 179 ? -24.165 11.282 31.977 1.00 86.00 179 LEU A N 1
ATOM 1435 C CA . LEU A 1 179 ? -24.215 10.673 33.314 1.00 86.00 179 LEU A CA 1
ATOM 1436 C C . LEU A 1 179 ? -22.865 10.101 33.780 1.00 86.00 179 LEU A C 1
ATOM 1438 O O . LEU A 1 179 ? -22.534 10.219 34.956 1.00 86.00 179 LEU A O 1
ATOM 1442 N N . PHE A 1 180 ? -22.112 9.444 32.894 1.00 85.38 180 PHE A N 1
ATOM 1443 C CA . PHE A 1 180 ? -20.874 8.754 33.267 1.00 85.38 180 PHE A CA 1
ATOM 1444 C C . PHE A 1 180 ? -19.614 9.611 33.149 1.00 85.38 180 PHE A C 1
ATOM 1446 O O . PHE A 1 180 ? -18.654 9.348 33.876 1.00 85.38 180 PHE A O 1
ATOM 1453 N N . PHE A 1 181 ? -19.597 10.579 32.231 1.00 82.00 181 PHE A N 1
ATOM 1454 C CA . PHE A 1 181 ? -18.401 11.351 31.876 1.00 82.00 181 PHE A CA 1
ATOM 1455 C C . PHE A 1 181 ? -18.604 12.871 31.942 1.00 82.00 181 PHE A C 1
ATOM 1457 O O . PHE A 1 181 ? -17.666 13.621 31.682 1.00 82.00 181 PHE A O 1
ATOM 1464 N N . GLY A 1 182 ? -19.807 13.336 32.276 1.00 79.75 182 GLY A N 1
ATOM 1465 C CA . GLY A 1 182 ? -20.086 14.740 32.551 1.00 79.75 182 GLY A CA 1
ATOM 1466 C C . GLY A 1 182 ? -19.661 15.150 33.961 1.00 79.75 182 GLY A C 1
ATOM 1467 O O . GLY A 1 182 ? -19.597 14.330 34.878 1.00 79.75 182 GLY A O 1
ATOM 1468 N N . ASP A 1 183 ? -19.407 16.446 34.143 1.00 74.19 183 ASP A N 1
ATOM 1469 C CA . ASP A 1 183 ? -19.026 17.036 35.429 1.00 74.19 183 ASP A CA 1
ATOM 1470 C C . ASP A 1 183 ? -20.232 17.139 36.378 1.00 74.19 183 ASP A C 1
ATOM 1472 O O . ASP A 1 183 ? -20.800 18.211 36.608 1.00 74.19 183 ASP A O 1
ATOM 1476 N N . PHE A 1 184 ? -20.637 16.010 36.952 1.00 65.44 184 PHE A N 1
ATOM 1477 C CA . PHE A 1 184 ? -21.572 15.984 38.069 1.00 65.44 184 PHE A CA 1
ATOM 1478 C C . PHE A 1 184 ? -20.797 15.970 39.385 1.00 65.44 184 PHE A C 1
ATOM 1480 O O . PHE A 1 184 ? -20.212 14.963 39.776 1.00 65.44 184 PHE A O 1
ATOM 1487 N N . ALA A 1 185 ? -20.817 17.091 40.104 1.00 52.12 185 ALA A N 1
ATOM 1488 C CA . ALA A 1 185 ? -20.507 17.079 41.526 1.00 52.12 185 ALA A CA 1
ATOM 1489 C C . ALA A 1 185 ? -21.688 16.419 42.257 1.00 52.12 185 ALA A C 1
ATOM 1491 O O . ALA A 1 185 ? -22.694 17.081 42.526 1.00 52.12 185 ALA A O 1
ATOM 1492 N N . GLU A 1 186 ? -21.599 15.115 42.535 1.00 54.44 186 GLU A N 1
ATOM 1493 C CA . GLU A 1 186 ? -22.502 14.479 43.501 1.00 54.44 186 GLU A CA 1
ATOM 1494 C C . GLU A 1 186 ? -22.387 15.232 44.840 1.00 54.44 186 GLU A C 1
ATOM 1496 O O . GLU A 1 186 ? -21.285 15.448 45.350 1.00 54.44 186 GLU A O 1
ATOM 1501 N N . LYS A 1 187 ? -23.526 15.701 45.362 1.00 34.62 187 LYS A N 1
ATOM 1502 C CA . LYS A 1 187 ? -23.650 16.293 46.701 1.00 34.62 187 LYS A CA 1
ATOM 1503 C C . LYS A 1 187 ? -23.959 15.225 47.734 1.00 34.62 187 LYS A C 1
ATOM 1505 O O . LYS A 1 187 ? -24.782 14.343 47.407 1.00 34.62 187 LYS A O 1
#

Organism: NCBI:txid1317129

InterPro domains:
  IPR000210 BTB/POZ domain [PF00651] (148-185)
  IPR000210 BTB/POZ domain [PS50097] (151-187)
  IPR002083 MATH/TRAF domain [PF00917] (20-131)
  IPR002083 MATH/TRAF domain [cd00121] (2-130)
  IPR008974 TRAF-like [G3DSA:2.60.210.10] (1-137)
  IPR011333 SKP1/BTB/POZ domain superfamily [G3DSA:3.30.710.10] (138-187)
  IPR011333 SKP1/BTB/POZ domain superfamily [SSF54695] (144-186)

pLDDT: mean 82.39, std 12.77, range [34.62, 97.0]